Protein AF-A0A954G170-F1 (afdb_monomer)

Foldseek 3Di:
DDDDDDDDDDDDFDWDDDPDDDGDGDDDDPVPPDDDDDDDDPDDDDDD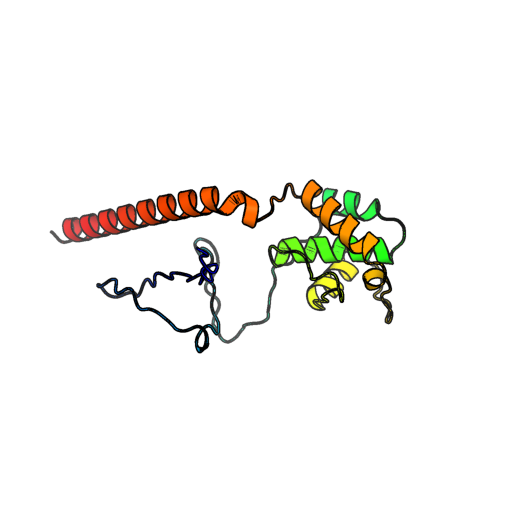PVPPPPCLVQDQQDPVNLVLLVVDPDLLLSLLLQLQLSCCVRPVDGADLVQGDDDPVSSVRSCVSVVNDDDPCSPNSVDSVSNVVSVVVSCVVVVHDDPVVCVVVVVVVVVVVVVVVVVVVVVVVVVVVVVVD

Solvent-accessible surface area (backbone atoms only — not comparable to full-atom values): 11869 Å² total; per-residue (Å²): 140,82,86,78,85,80,81,83,79,87,80,84,88,73,88,76,88,64,100,58,101,69,90,73,90,66,91,77,66,82,92,68,80,71,88,86,88,88,74,93,71,91,88,63,84,90,73,66,87,89,67,78,67,88,75,70,81,77,72,79,80,48,74,66,51,50,57,55,31,65,71,42,76,58,66,61,45,22,48,48,43,38,25,48,52,51,38,28,75,66,67,77,43,75,63,53,64,86,72,49,57,81,56,66,70,49,45,53,49,34,24,65,77,67,74,46,84,87,56,98,73,66,66,49,56,76,38,56,67,61,53,51,52,43,53,53,52,48,32,60,74,69,70,60,74,67,66,86,82,40,50,69,62,49,51,54,48,52,51,53,53,53,53,52,52,52,51,53,53,50,50,54,52,51,50,55,56,59,74,72,110

Mean predicted aligned error: 14.98 Å

pLDDT: mean 72.89, std 25.96, range [25.64, 98.19]

Nearest PDB structures (foldseek):
  7qd6-assembly1_A  TM=7.333E-01  e=1.588E-02  Bacillus thuringiensis

Structure (mmCIF, N/CA/C/O backbone):
data_AF-A0A954G170-F1
#
_entry.id   AF-A0A954G170-F1
#
loop_
_atom_site.group_PDB
_atom_site.id
_atom_site.type_symbol
_atom_site.label_atom_id
_atom_site.label_alt_id
_atom_site.label_comp_id
_atom_site.label_asym_id
_atom_site.label_entity_id
_atom_site.label_seq_id
_atom_site.pdbx_PDB_ins_code
_atom_site.Cartn_x
_atom_site.Cartn_y
_atom_site.Cartn_z
_atom_site.occupancy
_atom_site.B_iso_or_equiv
_atom_site.auth_seq_id
_atom_site.auth_comp_id
_atom_site.auth_asym_id
_atom_site.auth_atom_id
_atom_site.pdbx_PDB_model_num
ATOM 1 N N . MET A 1 1 ? 17.921 -22.863 39.862 1.00 37.84 1 MET A N 1
ATOM 2 C CA . MET A 1 1 ? 18.556 -22.158 38.722 1.00 37.84 1 MET A CA 1
ATOM 3 C C . MET A 1 1 ? 18.588 -23.172 37.581 1.00 37.84 1 MET A C 1
ATOM 5 O O . MET A 1 1 ? 19.147 -24.227 37.803 1.00 37.84 1 MET A O 1
ATOM 9 N N . ALA A 1 2 ? 17.900 -23.051 36.447 1.00 30.92 2 ALA A N 1
ATOM 10 C CA . ALA A 1 2 ? 17.479 -21.884 35.680 1.00 30.92 2 ALA A CA 1
ATOM 11 C C . ALA A 1 2 ? 16.030 -22.019 35.153 1.00 30.92 2 ALA A C 1
ATOM 13 O O . ALA A 1 2 ? 15.526 -23.119 34.942 1.00 30.92 2 ALA A O 1
ATOM 14 N N . LEU A 1 3 ? 15.373 -20.871 34.975 1.00 28.16 3 LEU A N 1
ATOM 15 C CA . LEU A 1 3 ? 14.021 -20.713 34.436 1.00 28.16 3 LEU A CA 1
ATOM 16 C C . LEU A 1 3 ? 14.037 -20.879 32.908 1.00 28.16 3 LEU A C 1
ATOM 18 O O . LEU A 1 3 ? 14.814 -20.219 32.223 1.00 28.16 3 LEU A O 1
ATOM 22 N N . SER A 1 4 ? 13.158 -21.734 32.385 1.00 28.03 4 SER A N 1
ATOM 23 C CA . SER A 1 4 ? 12.875 -21.862 30.950 1.00 28.03 4 SER A CA 1
ATOM 24 C C . SER A 1 4 ? 11.879 -20.767 30.514 1.00 28.03 4 SER A C 1
ATOM 26 O O . SER A 1 4 ? 10.966 -20.452 31.288 1.00 28.03 4 SER A O 1
ATOM 28 N N . PRO A 1 5 ? 12.022 -20.145 29.328 1.00 30.16 5 PRO A N 1
ATOM 29 C CA . PRO A 1 5 ? 11.220 -18.987 28.950 1.00 30.16 5 PRO A CA 1
ATOM 30 C C . PRO A 1 5 ? 9.781 -19.390 28.597 1.00 30.16 5 PRO A C 1
ATOM 32 O O . PRO A 1 5 ? 9.529 -20.264 27.766 1.00 30.16 5 PRO A O 1
ATOM 35 N N . LYS A 1 6 ? 8.823 -18.724 29.250 1.00 31.02 6 LYS A N 1
ATOM 36 C CA . LYS A 1 6 ? 7.380 -18.855 29.018 1.00 31.02 6 LYS A CA 1
ATOM 37 C C . LYS A 1 6 ? 7.042 -18.506 27.562 1.00 31.02 6 LYS A C 1
ATOM 39 O O . LYS A 1 6 ? 7.316 -17.399 27.107 1.00 31.02 6 LYS A O 1
ATOM 44 N N . ARG A 1 7 ? 6.394 -19.436 26.852 1.00 29.67 7 ARG A N 1
ATOM 45 C CA . ARG A 1 7 ? 5.733 -19.179 25.564 1.00 29.67 7 ARG A CA 1
ATOM 46 C C . ARG A 1 7 ? 4.623 -18.142 25.775 1.00 29.67 7 ARG A C 1
ATOM 48 O O . ARG A 1 7 ? 3.664 -18.413 26.492 1.00 29.67 7 ARG A O 1
ATOM 55 N N . SER A 1 8 ? 4.765 -16.968 25.165 1.00 26.98 8 SER A N 1
ATOM 56 C CA . SER A 1 8 ? 3.709 -15.954 25.099 1.00 26.98 8 SER A CA 1
ATOM 57 C C . SER A 1 8 ? 2.609 -16.439 24.152 1.00 26.98 8 SER A C 1
ATOM 59 O O . SER A 1 8 ? 2.830 -16.587 22.950 1.00 26.98 8 SER A O 1
ATOM 61 N N . VAL A 1 9 ? 1.438 -16.749 24.707 1.00 31.16 9 VAL A N 1
ATOM 62 C CA . VAL A 1 9 ? 0.226 -17.089 23.957 1.00 31.16 9 VAL A CA 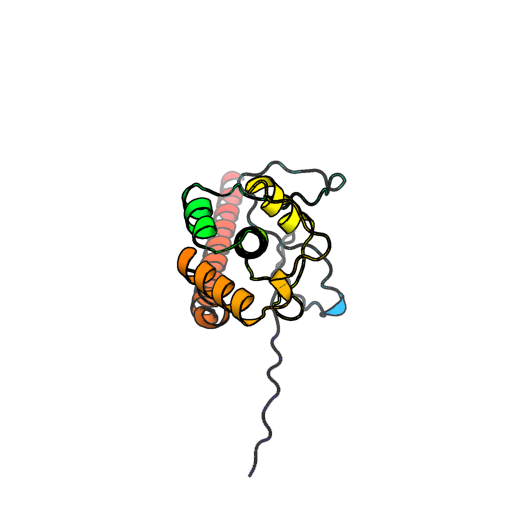1
ATOM 63 C C . VAL A 1 9 ? -0.555 -15.790 23.771 1.00 31.16 9 VAL A C 1
ATOM 65 O O . VAL A 1 9 ? -1.234 -15.336 24.686 1.00 31.16 9 VAL A O 1
ATOM 68 N N . TYR A 1 10 ? -0.431 -15.161 22.603 1.00 27.95 10 TYR A N 1
ATOM 69 C CA . TYR A 1 10 ? -1.217 -13.977 22.253 1.00 27.95 10 TYR A CA 1
ATOM 70 C C . TYR A 1 10 ? -2.675 -14.386 21.983 1.00 27.95 10 TYR A C 1
ATOM 72 O O . TYR A 1 10 ? -2.982 -14.970 20.943 1.00 27.95 10 TYR A O 1
ATOM 80 N N . GLY A 1 11 ? -3.569 -14.113 22.936 1.00 25.64 11 GLY A N 1
ATOM 81 C CA . GLY A 1 11 ? -5.020 -14.243 22.781 1.00 25.64 11 GLY A CA 1
ATOM 82 C C . GLY A 1 11 ? -5.637 -12.937 22.276 1.00 25.64 11 GLY A C 1
ATOM 83 O O . GLY A 1 11 ? -5.325 -11.867 22.790 1.00 25.64 11 GLY A O 1
ATOM 84 N N . ARG A 1 12 ? -6.507 -13.019 21.265 1.00 34.66 12 ARG A N 1
ATOM 85 C CA . ARG A 1 12 ? -7.290 -11.896 20.727 1.00 34.66 12 ARG A CA 1
ATOM 86 C C . ARG A 1 12 ? -8.687 -11.941 21.358 1.00 34.66 12 ARG A C 1
ATOM 88 O O . ARG A 1 12 ? -9.348 -12.973 21.273 1.00 34.66 12 ARG A O 1
ATOM 95 N N . VAL A 1 13 ? -9.122 -10.861 22.006 1.00 29.42 13 VAL A N 1
ATOM 96 C CA . VAL A 1 13 ? -10.461 -10.742 22.613 1.00 29.42 13 VAL A CA 1
ATOM 97 C C . VAL A 1 13 ? -11.394 -10.064 21.608 1.00 29.42 13 VAL A C 1
ATOM 99 O O . VAL A 1 13 ? -11.075 -8.988 21.112 1.00 29.42 13 VAL A O 1
ATOM 102 N N . HIS A 1 14 ? -12.535 -10.687 21.302 1.00 33.00 14 HIS A N 1
ATOM 103 C CA . HIS A 1 14 ? -13.593 -10.104 20.471 1.00 33.00 14 HIS A CA 1
ATOM 104 C C . HIS A 1 14 ? -14.858 -9.890 21.311 1.00 33.00 14 HIS A C 1
ATOM 106 O O . HIS A 1 14 ? -15.295 -10.796 22.021 1.00 33.00 14 HIS A O 1
ATOM 112 N N . VAL A 1 15 ? -15.449 -8.696 21.218 1.00 33.44 15 VAL A N 1
ATOM 113 C CA . VAL A 1 15 ? -16.731 -8.336 21.841 1.00 33.44 15 VAL A CA 1
ATOM 114 C C . VAL A 1 15 ? -17.801 -8.357 20.749 1.00 33.44 15 VAL A C 1
ATOM 116 O O . VAL A 1 15 ? -17.698 -7.616 19.774 1.00 33.44 15 VAL A O 1
ATOM 119 N N . PHE A 1 16 ? -18.815 -9.212 20.890 1.00 29.86 16 PHE A N 1
ATOM 120 C CA . PHE A 1 16 ? -19.942 -9.281 19.956 1.00 29.86 16 PHE A CA 1
ATOM 121 C C . PHE A 1 16 ? -21.124 -8.462 20.485 1.00 29.86 16 PHE A C 1
ATOM 123 O O . PHE A 1 16 ? -21.601 -8.693 21.596 1.00 29.86 16 PHE A O 1
ATOM 130 N N . LEU A 1 17 ? -21.639 -7.539 19.669 1.00 28.17 17 LEU A N 1
ATOM 131 C CA . LEU A 1 17 ? -22.919 -6.868 19.900 1.00 28.17 17 LEU A CA 1
ATOM 132 C C . LEU A 1 17 ? -24.022 -7.650 19.185 1.00 28.17 17 LEU A C 1
ATOM 134 O O . LEU A 1 17 ? -24.296 -7.425 18.007 1.00 28.17 17 LEU A O 1
ATOM 138 N N . GLN A 1 18 ? -24.669 -8.576 19.893 1.00 30.03 18 GLN A N 1
ATOM 139 C CA . GLN A 1 18 ? -25.912 -9.168 19.407 1.00 30.03 18 GLN A CA 1
ATOM 140 C C . GLN A 1 18 ? -27.081 -8.265 19.815 1.00 30.03 18 GLN A C 1
ATOM 142 O O . GLN A 1 18 ? -27.145 -7.764 20.937 1.00 30.03 18 GLN A O 1
ATOM 147 N N . ARG A 1 19 ? -28.008 -8.032 18.882 1.00 34.97 19 ARG A N 1
ATOM 148 C CA . ARG A 1 19 ? -29.211 -7.197 19.034 1.00 34.97 19 ARG A CA 1
ATOM 149 C C . ARG A 1 19 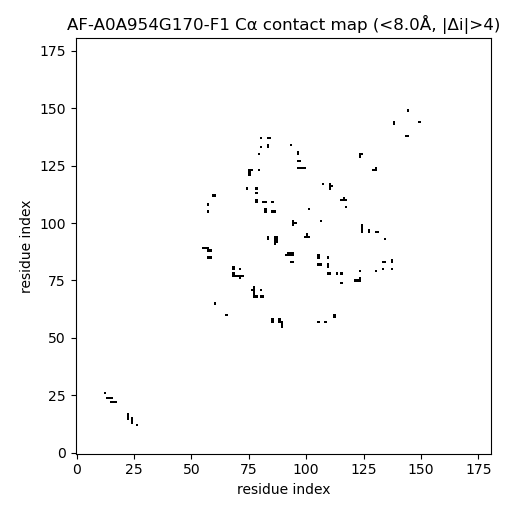? -30.250 -7.884 19.943 1.00 34.97 19 ARG A C 1
ATOM 151 O O . ARG A 1 19 ? -31.375 -8.131 19.541 1.00 34.97 19 ARG A O 1
ATOM 158 N N . SER A 1 20 ? -29.861 -8.259 21.154 1.00 33.94 20 SER A N 1
ATOM 159 C CA . SER A 1 20 ? -30.734 -8.713 22.233 1.00 33.94 20 SER A CA 1
ATOM 160 C C . SER A 1 20 ? -29.951 -8.609 23.538 1.00 33.94 20 SER A C 1
ATOM 162 O O . SER A 1 20 ? -28.762 -8.909 23.589 1.00 33.94 20 SER A O 1
ATOM 164 N N . GLN A 1 21 ? -30.611 -8.099 24.567 1.00 43.00 21 GLN A N 1
ATOM 165 C CA . GLN A 1 21 ? -30.048 -7.714 25.853 1.00 43.00 21 GLN A CA 1
ATOM 166 C C . GLN A 1 21 ? -29.376 -8.908 26.546 1.00 43.00 21 GLN A C 1
ATOM 168 O O . GLN A 1 21 ? -30.072 -9.738 27.115 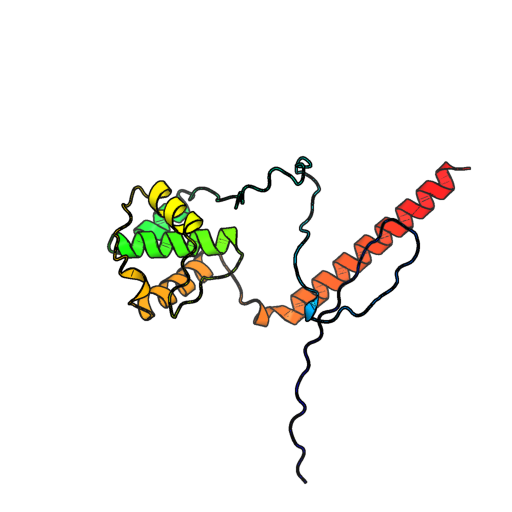1.00 43.00 21 GLN A O 1
ATOM 173 N N . ASN A 1 22 ? -28.048 -9.021 26.444 1.00 33.53 22 ASN A N 1
ATOM 174 C CA . ASN A 1 22 ? -27.115 -9.569 27.441 1.00 33.53 22 ASN A CA 1
ATOM 175 C C . ASN A 1 22 ? -25.732 -9.734 26.793 1.00 33.53 22 ASN A C 1
ATOM 177 O O . ASN A 1 22 ? -25.542 -10.551 25.891 1.00 33.53 22 ASN A O 1
ATOM 181 N N . LEU A 1 23 ? -24.755 -8.957 27.265 1.00 32.62 23 LEU A N 1
ATOM 182 C CA . LEU A 1 23 ? -23.357 -9.103 26.873 1.00 32.62 23 LEU A CA 1
ATOM 183 C C . LEU A 1 23 ? -22.840 -10.425 27.467 1.00 32.62 23 LEU A C 1
ATOM 185 O O . LEU A 1 23 ? -22.755 -10.562 28.685 1.00 32.62 23 LEU A O 1
ATOM 189 N N . SER A 1 24 ? -22.513 -11.412 26.632 1.00 30.62 24 SER A N 1
ATOM 190 C CA . SER A 1 24 ? -21.808 -12.619 27.080 1.00 30.62 24 SER A CA 1
ATOM 191 C C . SER A 1 24 ? -20.505 -12.755 26.303 1.00 30.62 24 SER A C 1
ATOM 193 O O . SER A 1 24 ? -20.496 -12.895 25.082 1.00 30.62 24 SER A O 1
ATOM 195 N N . ILE A 1 25 ? -19.386 -12.662 27.022 1.00 36.94 25 ILE A N 1
ATOM 196 C CA . ILE A 1 25 ? -18.051 -12.875 26.464 1.00 36.94 25 ILE A CA 1
ATOM 197 C C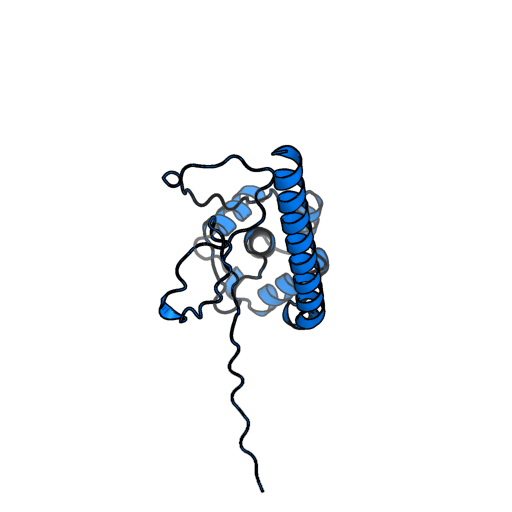 . ILE A 1 25 ? -17.890 -14.385 26.286 1.00 36.94 25 ILE A C 1
ATOM 199 O O . ILE A 1 25 ? -17.812 -15.119 27.271 1.00 36.94 25 ILE A O 1
ATOM 203 N N . LYS A 1 26 ? -17.861 -14.863 25.040 1.00 39.69 26 LYS A N 1
ATOM 204 C CA . LYS A 1 26 ? -17.534 -16.259 24.726 1.00 39.69 26 LYS A CA 1
ATOM 205 C C . LYS A 1 26 ? -16.195 -16.329 24.003 1.00 39.69 26 LYS A C 1
ATOM 207 O O . LYS A 1 26 ? -15.939 -15.575 23.070 1.00 39.69 26 LYS A O 1
ATOM 212 N N . TYR A 1 27 ? -15.351 -17.249 24.452 1.00 37.34 27 TYR A N 1
ATOM 213 C CA . TYR A 1 27 ? -14.107 -17.613 23.784 1.00 37.34 27 TYR A CA 1
ATOM 214 C C . TYR A 1 27 ? -14.427 -18.399 22.505 1.00 37.34 27 TYR A C 1
ATOM 216 O O . TYR A 1 27 ? -15.140 -19.398 22.578 1.00 37.34 27 TYR A O 1
ATOM 224 N N . VAL A 1 28 ? -13.904 -17.962 21.354 1.00 42.66 28 VAL A N 1
ATOM 225 C CA . VAL A 1 28 ? -14.068 -18.654 20.063 1.00 42.66 28 VAL A CA 1
ATOM 226 C C . VAL A 1 28 ? -12.708 -19.211 19.619 1.00 42.66 28 VAL A C 1
ATOM 228 O O . VAL A 1 28 ? -11.750 -18.440 19.497 1.00 42.66 28 VAL A O 1
ATOM 231 N N . PRO A 1 29 ? -12.572 -20.533 19.408 1.00 37.06 29 PRO A N 1
ATOM 232 C CA . PRO A 1 29 ? -11.318 -21.146 18.984 1.00 37.06 29 PRO A CA 1
ATOM 233 C C . PRO A 1 29 ? -10.948 -20.786 17.534 1.00 37.06 29 PRO A C 1
ATOM 235 O O . PRO A 1 29 ? -11.793 -20.563 16.672 1.00 37.06 29 PRO A O 1
ATOM 238 N N . LYS A 1 30 ? -9.637 -20.761 17.252 1.00 39.38 30 LYS A N 1
ATOM 239 C CA . LYS A 1 30 ? -9.026 -20.259 16.002 1.00 39.38 30 LYS A CA 1
ATOM 240 C C . LYS A 1 30 ? -9.494 -20.973 14.718 1.00 39.38 30 LYS A C 1
ATOM 242 O O . LYS A 1 30 ? -9.308 -20.430 13.636 1.00 39.38 30 LYS A O 1
ATOM 247 N N . SER A 1 31 ? -10.083 -22.164 14.832 1.00 38.56 31 SER A N 1
ATOM 248 C CA . SER A 1 31 ? -10.604 -22.963 13.714 1.00 38.56 31 SER A CA 1
ATOM 249 C C . SER A 1 31 ? -11.907 -22.429 13.111 1.00 38.56 31 SER A C 1
ATOM 251 O O . SER A 1 31 ? -12.274 -22.862 12.027 1.00 38.56 31 SER A O 1
ATOM 253 N N . GLU A 1 32 ? -12.590 -21.496 13.782 1.00 36.03 32 GLU A N 1
ATOM 254 C CA . GLU A 1 32 ? -13.868 -20.918 13.330 1.00 36.03 32 GLU A CA 1
ATOM 255 C C . GLU A 1 32 ? -13.739 -19.469 12.827 1.00 36.03 32 GLU A C 1
ATOM 257 O O . GLU A 1 32 ? -14.733 -18.827 12.498 1.00 36.03 32 GLU A O 1
ATOM 262 N N . LEU A 1 33 ? -12.515 -18.934 12.721 1.00 36.75 33 LEU A N 1
ATOM 263 C CA . LEU A 1 33 ? -12.258 -17.587 12.196 1.00 36.75 33 LEU A CA 1
ATOM 264 C C . LEU A 1 33 ? -12.283 -17.583 10.663 1.00 36.75 33 LEU A C 1
ATOM 266 O O . LEU A 1 33 ? -11.265 -17.390 10.002 1.00 36.75 33 LEU A O 1
ATOM 270 N N . SER A 1 34 ? -13.471 -17.802 10.112 1.00 38.50 34 SER A N 1
ATOM 271 C CA . SER A 1 34 ? -13.780 -17.628 8.702 1.00 38.50 34 SER A CA 1
ATOM 272 C C . SER A 1 34 ? -14.857 -16.550 8.572 1.00 38.50 34 SER A C 1
ATOM 274 O O . SER A 1 34 ? -16.024 -16.783 8.870 1.00 38.50 34 SER A O 1
ATOM 276 N N . ILE A 1 35 ? -14.414 -15.389 8.079 1.00 40.72 35 ILE A N 1
ATOM 277 C CA . ILE A 1 35 ? -15.205 -14.335 7.426 1.00 40.72 35 ILE A CA 1
ATOM 278 C C . ILE A 1 35 ? -15.890 -13.304 8.367 1.00 40.72 35 ILE A C 1
ATOM 280 O O . ILE A 1 35 ? -16.456 -13.624 9.406 1.00 40.72 35 ILE A O 1
ATOM 284 N N . TYR A 1 36 ? -15.823 -12.040 7.913 1.00 28.38 36 TYR A N 1
ATOM 285 C CA . TYR A 1 36 ? -16.496 -10.797 8.348 1.00 28.38 36 TYR A CA 1
ATOM 286 C C . TYR A 1 36 ? -15.776 -9.897 9.378 1.00 28.38 36 TYR A C 1
ATOM 288 O O . TYR A 1 36 ? -16.011 -9.940 10.584 1.00 28.38 36 TYR A O 1
ATOM 296 N N . PHE A 1 37 ? -14.950 -8.984 8.851 1.00 30.77 37 PHE A N 1
ATOM 297 C CA . PHE A 1 37 ? -14.532 -7.740 9.511 1.00 30.77 37 PHE A CA 1
ATOM 298 C C . PHE A 1 37 ? -15.592 -6.646 9.279 1.00 30.77 37 PHE A C 1
ATOM 300 O O . PHE A 1 37 ? -16.004 -6.432 8.142 1.00 30.77 37 PHE A O 1
ATOM 307 N N . TRP A 1 38 ? -15.995 -5.927 10.331 1.00 28.22 38 TRP A N 1
ATOM 308 C CA . TRP A 1 38 ? -16.853 -4.737 10.239 1.00 28.22 38 TRP A CA 1
ATOM 309 C C . TRP A 1 38 ? -16.018 -3.465 10.447 1.00 28.22 38 TRP A C 1
ATOM 311 O O . TRP A 1 38 ? -15.361 -3.318 11.476 1.00 28.22 38 TRP A O 1
ATOM 321 N N . ILE A 1 39 ? -16.069 -2.549 9.477 1.00 30.17 39 ILE A N 1
ATOM 322 C CA . ILE A 1 39 ? -15.630 -1.148 9.585 1.00 30.17 39 ILE A CA 1
ATOM 323 C C . ILE A 1 39 ? -16.899 -0.278 9.532 1.00 30.17 39 ILE A C 1
ATOM 325 O O . ILE A 1 39 ? -17.864 -0.642 8.864 1.00 30.17 39 ILE A O 1
ATOM 329 N N . ASP A 1 40 ? -16.897 0.822 10.287 1.00 29.58 40 ASP A N 1
ATOM 330 C CA . ASP A 1 40 ? -17.972 1.805 10.495 1.00 29.58 40 ASP A CA 1
ATOM 331 C C . ASP A 1 40 ? -18.826 2.121 9.240 1.00 29.58 40 ASP A C 1
ATOM 333 O O . ASP A 1 40 ? -18.307 2.401 8.159 1.00 29.58 40 ASP A O 1
ATOM 337 N N . PHE A 1 41 ? -20.153 2.076 9.402 1.00 35.12 41 PHE A N 1
ATOM 338 C CA . PHE A 1 41 ? -21.175 2.037 8.341 1.00 35.12 41 PHE A CA 1
ATOM 339 C C . PHE A 1 41 ? -22.122 3.251 8.379 1.00 35.12 41 PHE A C 1
ATOM 341 O O . PHE A 1 41 ? -23.313 3.119 8.103 1.00 35.12 41 PHE A O 1
ATOM 348 N N . ARG A 1 42 ? -21.650 4.445 8.757 1.00 34.19 42 ARG A N 1
ATOM 349 C CA . ARG A 1 42 ? -22.566 5.598 8.873 1.00 34.19 42 ARG A CA 1
ATOM 350 C C . ARG A 1 42 ? -22.984 6.256 7.558 1.00 34.19 42 ARG A C 1
ATOM 352 O O . ARG A 1 42 ? -24.036 6.875 7.569 1.00 34.19 42 ARG A O 1
ATOM 359 N N . ASP A 1 43 ? -22.288 6.035 6.440 1.00 36.72 43 ASP A N 1
ATOM 360 C CA . ASP A 1 43 ? -22.612 6.722 5.172 1.00 36.72 43 ASP A CA 1
ATOM 361 C C . ASP A 1 43 ? -22.521 5.847 3.902 1.00 36.72 43 ASP A C 1
ATOM 363 O O . ASP A 1 43 ? -22.263 6.356 2.812 1.00 36.72 43 ASP A O 1
ATOM 367 N N . LYS A 1 44 ? -22.736 4.523 3.983 1.00 36.09 44 LYS A N 1
ATOM 368 C CA . LYS A 1 44 ? -22.793 3.674 2.772 1.00 36.09 44 LYS A CA 1
ATOM 369 C C . LYS A 1 44 ? -24.132 2.950 2.610 1.00 36.09 44 LYS A C 1
ATOM 371 O O . LYS A 1 44 ? -24.635 2.399 3.589 1.00 36.09 44 LYS A O 1
ATOM 376 N N . PRO A 1 45 ? -24.705 2.919 1.388 1.00 33.94 45 PRO A N 1
ATOM 377 C CA . PRO A 1 45 ? -25.937 2.190 1.122 1.00 33.94 45 PRO A CA 1
ATOM 378 C C . PRO A 1 45 ? -25.743 0.696 1.409 1.00 33.94 45 PRO A C 1
ATOM 380 O O . PRO A 1 45 ? -24.742 0.096 1.017 1.00 33.94 45 PRO A O 1
ATOM 383 N N . PHE A 1 46 ? -26.713 0.111 2.110 1.00 41.56 46 PHE A N 1
ATOM 384 C CA . PHE A 1 46 ? -26.821 -1.324 2.354 1.00 41.56 46 PHE A CA 1
ATOM 385 C C . PHE A 1 46 ? -26.882 -2.065 1.009 1.00 41.56 46 PHE A C 1
ATOM 387 O O . PHE A 1 46 ? -27.829 -1.874 0.247 1.00 41.56 46 PHE A O 1
ATOM 394 N N . MET A 1 47 ? -25.865 -2.873 0.703 1.00 36.31 47 MET A N 1
ATOM 395 C CA . MET A 1 47 ? -25.800 -3.685 -0.517 1.00 36.31 47 MET A CA 1
ATOM 396 C C . MET A 1 47 ? -26.218 -5.135 -0.200 1.00 36.31 47 MET A C 1
ATOM 398 O O . MET A 1 47 ? -25.711 -5.694 0.777 1.00 36.31 47 MET A O 1
ATOM 402 N N . PRO A 1 48 ? -27.133 -5.747 -0.978 1.00 41.09 48 PRO A N 1
ATOM 403 C CA . PRO A 1 48 ? -27.561 -7.131 -0.779 1.00 41.09 48 PRO A CA 1
ATOM 404 C C . PRO A 1 48 ? -26.423 -8.137 -1.026 1.00 41.09 48 PRO A C 1
ATOM 406 O O . PRO A 1 48 ? -25.554 -7.944 -1.876 1.00 41.09 48 PRO A O 1
ATOM 409 N N . THR A 1 49 ? -26.419 -9.203 -0.223 1.00 50.47 49 THR A N 1
ATOM 410 C CA . THR A 1 49 ? -25.321 -10.172 -0.017 1.00 50.47 49 THR A CA 1
ATOM 411 C C . THR A 1 49 ? -24.974 -11.011 -1.257 1.00 50.47 49 THR A C 1
ATOM 413 O O . THR A 1 49 ? -23.920 -11.633 -1.328 1.00 50.47 49 THR A O 1
ATOM 416 N N . ASP A 1 50 ? -25.840 -10.983 -2.254 1.00 44.44 50 ASP A N 1
ATOM 417 C CA . ASP A 1 50 ? -25.823 -11.745 -3.495 1.00 44.44 50 ASP A CA 1
ATOM 418 C C . ASP A 1 50 ? -25.113 -11.010 -4.655 1.00 44.44 50 ASP A C 1
ATOM 420 O O . ASP A 1 50 ? -24.956 -11.566 -5.739 1.00 44.44 50 ASP A O 1
ATOM 424 N N . MET A 1 51 ? -24.582 -9.803 -4.406 1.00 35.59 51 MET A N 1
ATOM 425 C CA . MET A 1 51 ? -23.763 -9.026 -5.348 1.00 35.59 51 MET A CA 1
ATOM 426 C C . MET A 1 51 ? -22.384 -8.672 -4.758 1.00 35.59 51 MET A C 1
ATOM 428 O O . MET A 1 51 ? -21.954 -7.521 -4.765 1.00 35.59 51 MET A O 1
ATOM 432 N N . TYR A 1 52 ? -21.668 -9.661 -4.216 1.00 45.50 52 TYR A N 1
ATOM 433 C CA . TYR A 1 52 ? -20.299 -9.476 -3.715 1.00 45.50 52 TYR A CA 1
ATOM 434 C C . TYR A 1 52 ? -19.273 -9.593 -4.856 1.00 45.50 52 TYR A C 1
ATOM 436 O O . TYR A 1 52 ? -18.452 -10.504 -4.898 1.00 45.50 52 TYR A O 1
ATOM 444 N N . THR A 1 53 ? -19.307 -8.667 -5.816 1.00 41.97 53 THR A N 1
ATOM 445 C CA . THR A 1 53 ? -18.101 -8.383 -6.610 1.00 41.97 53 THR A CA 1
ATOM 446 C C . THR A 1 53 ? -17.093 -7.717 -5.671 1.00 41.97 53 THR A C 1
ATOM 448 O O . THR A 1 53 ? -17.492 -6.773 -4.980 1.00 41.97 53 THR A O 1
ATOM 451 N N . PRO A 1 54 ? -15.826 -8.159 -5.599 1.00 43.41 54 PRO A N 1
ATOM 452 C CA . PRO A 1 54 ? -14.820 -7.546 -4.742 1.00 43.41 54 PRO A CA 1
ATOM 453 C C . PRO A 1 54 ? -14.457 -6.160 -5.295 1.00 43.41 54 PRO A C 1
ATOM 455 O O . PRO A 1 54 ? -13.424 -5.961 -5.918 1.00 43.41 54 PRO A O 1
ATOM 458 N N . TYR A 1 55 ? -15.321 -5.168 -5.074 1.00 48.66 55 TYR A N 1
ATOM 459 C CA . TYR A 1 55 ? -14.969 -3.765 -5.225 1.00 48.66 55 TYR A CA 1
ATOM 460 C C . TYR A 1 55 ? -14.028 -3.421 -4.074 1.00 48.66 55 TYR A C 1
ATOM 462 O O . TYR A 1 55 ? -14.437 -2.861 -3.056 1.00 48.66 55 TYR A O 1
ATOM 470 N N . LEU A 1 56 ? -12.751 -3.763 -4.222 1.00 53.06 56 LEU A N 1
ATOM 471 C CA . LEU A 1 56 ? -11.717 -2.989 -3.560 1.00 53.06 56 LEU A CA 1
ATOM 472 C C . LEU A 1 56 ? -11.890 -1.552 -4.081 1.00 53.06 56 LEU A C 1
ATOM 474 O O . LEU A 1 56 ? -11.879 -1.344 -5.297 1.00 53.06 56 LEU A O 1
ATOM 478 N N . PRO A 1 57 ? -12.169 -0.557 -3.217 1.00 63.41 57 PRO A N 1
ATOM 479 C CA . PRO A 1 57 ? -12.354 0.814 -3.660 1.00 63.41 57 PRO A CA 1
ATOM 480 C C . PRO A 1 57 ? -10.979 1.380 -4.022 1.00 63.41 57 PRO A C 1
ATOM 482 O O . PRO A 1 57 ? -10.370 2.103 -3.236 1.00 63.41 57 PRO A O 1
ATOM 485 N N . TYR A 1 58 ? -10.465 1.008 -5.193 1.00 66.81 58 TYR A N 1
ATOM 486 C CA . TYR A 1 58 ? -9.214 1.538 -5.702 1.00 66.81 58 TYR A CA 1
ATOM 487 C C . TYR A 1 58 ? -9.392 3.030 -5.943 1.00 66.81 58 TYR A C 1
ATOM 489 O O . TYR A 1 58 ? -10.152 3.461 -6.812 1.00 66.81 58 TYR A O 1
ATOM 497 N N . THR A 1 59 ? -8.717 3.831 -5.130 1.00 75.12 59 THR A N 1
ATOM 498 C CA . THR A 1 59 ? -8.688 5.275 -5.309 1.00 75.12 59 THR A CA 1
ATOM 499 C C . THR A 1 59 ? -7.704 5.611 -6.432 1.00 75.12 59 THR A C 1
ATOM 501 O O . THR A 1 59 ? -6.558 5.157 -6.376 1.00 75.12 59 THR A O 1
ATOM 504 N N . PRO A 1 60 ? -8.116 6.380 -7.462 1.00 88.75 60 PRO A N 1
ATOM 505 C CA . PRO A 1 60 ? -7.207 6.853 -8.505 1.00 88.75 60 PRO A CA 1
ATOM 506 C C . PRO A 1 60 ? -5.972 7.543 -7.919 1.00 88.75 60 PRO A C 1
ATOM 508 O O . PRO A 1 60 ? -6.056 8.185 -6.868 1.00 88.75 60 PRO A O 1
ATOM 511 N N . PHE A 1 61 ? -4.834 7.443 -8.608 1.00 91.19 61 PHE A N 1
ATOM 512 C CA . PHE A 1 61 ? -3.628 8.149 -8.182 1.00 91.19 61 PHE A CA 1
ATOM 513 C C . PHE A 1 61 ? -3.836 9.662 -8.307 1.00 91.19 61 PHE A C 1
ATOM 515 O O . PHE A 1 61 ? -4.220 10.173 -9.358 1.00 91.19 61 PHE A O 1
ATOM 522 N N . SER A 1 62 ? -3.570 10.387 -7.224 1.00 92.12 62 SER A N 1
ATOM 523 C CA . SER A 1 62 ? -3.525 11.845 -7.234 1.00 92.12 62 SER A CA 1
ATOM 524 C C . SER A 1 62 ? -2.326 12.348 -8.040 1.00 92.12 62 SER A C 1
ATOM 526 O O . SER A 1 62 ? -1.371 11.616 -8.307 1.00 92.12 62 SER A O 1
ATOM 528 N N . THR A 1 63 ? -2.322 13.637 -8.376 1.00 94.62 63 THR A N 1
ATOM 529 C CA . THR A 1 63 ? -1.176 14.269 -9.044 1.00 94.62 63 THR A CA 1
ATOM 530 C C . THR A 1 63 ? 0.120 14.109 -8.246 1.00 94.62 63 THR A C 1
ATOM 532 O O . THR A 1 63 ? 1.184 13.931 -8.837 1.00 94.62 63 THR A O 1
ATOM 535 N N . GLU A 1 64 ? 0.050 14.132 -6.912 1.00 96.00 64 GLU A N 1
ATOM 536 C CA . GLU A 1 64 ? 1.229 13.938 -6.067 1.00 96.00 64 GLU A CA 1
ATOM 537 C C . GLU A 1 64 ? 1.729 12.490 -6.110 1.00 96.00 64 GLU A C 1
ATOM 539 O O . GLU A 1 64 ? 2.935 12.266 -6.223 1.00 96.00 64 GLU A O 1
ATOM 544 N N . ASP A 1 65 ? 0.820 11.513 -6.120 1.00 96.44 65 ASP A N 1
ATOM 545 C CA . ASP A 1 65 ? 1.180 10.103 -6.289 1.00 96.44 65 ASP A CA 1
ATOM 546 C C . ASP A 1 65 ? 1.908 9.884 -7.608 1.00 96.44 65 ASP A C 1
ATOM 548 O O . ASP A 1 65 ? 2.983 9.288 -7.639 1.00 96.44 65 ASP A O 1
ATOM 552 N N . VAL A 1 66 ? 1.344 10.411 -8.699 1.00 96.44 66 VAL A N 1
ATOM 553 C CA . VAL A 1 66 ? 1.941 10.309 -10.031 1.00 96.44 66 VAL A CA 1
ATOM 554 C C . VAL A 1 66 ? 3.313 10.979 -10.043 1.00 96.44 66 VAL A C 1
ATOM 556 O O . VAL A 1 66 ? 4.270 10.390 -10.542 1.00 96.44 66 VAL A O 1
ATOM 559 N N . ALA A 1 67 ? 3.456 12.163 -9.440 1.00 96.31 67 ALA A N 1
ATOM 560 C CA . ALA A 1 67 ? 4.748 12.835 -9.332 1.00 96.31 67 ALA A CA 1
ATOM 561 C C . ALA A 1 67 ? 5.786 11.976 -8.590 1.00 96.31 67 ALA A C 1
ATOM 563 O O . ALA A 1 67 ? 6.931 11.888 -9.034 1.00 96.31 67 ALA A O 1
ATOM 564 N N . ARG A 1 68 ? 5.392 11.295 -7.504 1.00 96.88 68 ARG A N 1
ATOM 565 C CA . ARG A 1 68 ? 6.263 10.363 -6.768 1.00 96.88 68 ARG A CA 1
ATOM 566 C C . ARG A 1 68 ? 6.612 9.130 -7.591 1.00 96.88 68 ARG A C 1
ATOM 568 O O . ARG A 1 68 ? 7.795 8.816 -7.711 1.00 96.88 68 ARG A O 1
ATOM 575 N N . ILE A 1 69 ? 5.627 8.480 -8.205 1.00 97.62 69 ILE A N 1
ATOM 576 C CA . ILE A 1 69 ? 5.817 7.307 -9.071 1.00 97.62 69 ILE A CA 1
ATOM 577 C C . ILE A 1 69 ? 6.811 7.627 -10.191 1.00 97.62 69 ILE A C 1
ATOM 579 O O . ILE A 1 69 ? 7.725 6.849 -10.461 1.00 97.62 69 ILE A O 1
ATOM 583 N N . MET A 1 70 ? 6.689 8.802 -10.810 1.00 96.31 70 MET A N 1
ATOM 584 C CA . MET A 1 70 ? 7.538 9.208 -11.931 1.00 96.31 70 MET A CA 1
ATOM 585 C C . MET A 1 70 ? 9.005 9.463 -11.550 1.00 96.31 70 MET A C 1
ATOM 587 O O . MET A 1 70 ? 9.854 9.514 -12.444 1.00 96.31 70 MET A O 1
ATOM 591 N N . THR A 1 71 ? 9.337 9.544 -10.254 1.00 96.50 71 THR A N 1
ATOM 592 C CA . THR A 1 71 ? 10.737 9.575 -9.789 1.00 96.50 71 THR A CA 1
ATOM 593 C C . THR A 1 71 ? 11.456 8.235 -9.978 1.00 96.50 71 THR A C 1
ATOM 595 O O . THR A 1 71 ? 12.684 8.204 -10.100 1.00 96.50 71 THR A O 1
ATOM 598 N N . CYS A 1 72 ? 10.715 7.124 -10.064 1.00 96.06 72 CYS A N 1
ATOM 599 C CA . CYS A 1 72 ? 11.275 5.806 -10.334 1.00 96.06 72 CYS A CA 1
ATOM 600 C C . CYS A 1 72 ? 11.790 5.713 -11.783 1.00 96.06 72 CYS A C 1
ATOM 602 O O . CYS A 1 72 ? 11.132 6.129 -12.745 1.00 96.06 72 CYS A O 1
ATOM 604 N N . ARG A 1 73 ? 12.982 5.125 -11.955 1.00 93.50 73 ARG A N 1
ATOM 605 C CA . ARG A 1 73 ? 13.599 4.906 -13.274 1.00 93.50 73 ARG A CA 1
ATOM 606 C C . ARG A 1 73 ? 13.083 3.618 -13.912 1.00 93.50 73 ARG A C 1
ATOM 608 O O . ARG A 1 73 ? 13.230 2.552 -13.322 1.00 93.50 73 ARG A O 1
ATOM 615 N N . GLY A 1 74 ? 12.589 3.712 -15.146 1.00 93.56 74 GLY A N 1
ATOM 616 C CA . GLY A 1 74 ? 12.092 2.574 -15.927 1.00 93.56 74 GLY A CA 1
ATOM 617 C C . GLY A 1 74 ? 10.649 2.189 -15.589 1.00 93.56 74 GLY A C 1
ATOM 618 O O . GLY A 1 74 ? 10.216 2.291 -14.442 1.00 93.56 74 GLY A O 1
ATOM 619 N N . GLU A 1 75 ? 9.905 1.742 -16.599 1.00 94.38 75 GLU A N 1
ATOM 620 C CA . GLU A 1 75 ? 8.466 1.461 -16.489 1.00 94.38 75 GLU A CA 1
ATOM 621 C C . GLU A 1 75 ? 8.149 0.353 -15.486 1.00 94.38 75 GLU A C 1
ATOM 623 O O . GLU A 1 75 ? 7.268 0.530 -14.651 1.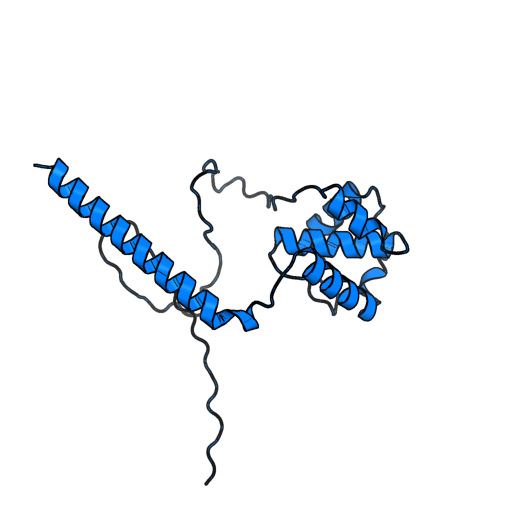00 94.38 75 GLU A O 1
ATOM 628 N N . HIS A 1 76 ? 8.935 -0.727 -15.462 1.00 93.19 76 HIS A N 1
ATOM 629 C CA . HIS A 1 76 ? 8.762 -1.817 -14.497 1.00 93.19 76 HIS A CA 1
ATOM 630 C C . HIS A 1 76 ? 8.869 -1.345 -13.037 1.00 93.19 76 HIS A C 1
ATOM 632 O O . HIS A 1 76 ? 8.100 -1.803 -12.194 1.00 93.19 76 HIS A O 1
ATOM 638 N N . ASN A 1 77 ? 9.774 -0.405 -12.728 1.00 95.69 77 ASN A N 1
ATOM 639 C CA . ASN A 1 77 ? 9.910 0.147 -11.376 1.00 95.69 77 ASN A CA 1
ATOM 640 C C . ASN A 1 77 ? 8.803 1.151 -11.057 1.00 95.69 77 ASN A C 1
ATOM 642 O O . ASN A 1 77 ? 8.332 1.174 -9.924 1.00 95.69 77 ASN A O 1
ATOM 646 N N . ARG A 1 78 ? 8.373 1.962 -12.032 1.00 97.12 78 ARG A N 1
ATOM 647 C CA . ARG A 1 78 ? 7.223 2.870 -11.867 1.00 97.12 78 ARG A CA 1
ATOM 648 C C . ARG A 1 78 ? 5.955 2.081 -11.564 1.00 97.12 78 ARG A C 1
ATOM 650 O O . ARG A 1 78 ? 5.286 2.368 -10.576 1.00 97.12 78 ARG A O 1
ATOM 657 N N . LEU A 1 79 ? 5.691 1.038 -12.350 1.00 96.62 79 LEU A N 1
ATOM 658 C CA . LEU A 1 79 ? 4.592 0.111 -12.114 1.00 96.62 79 LEU A CA 1
ATOM 659 C C . LEU A 1 79 ? 4.739 -0.592 -10.758 1.00 96.62 79 LEU A C 1
ATOM 661 O O . LEU A 1 79 ? 3.770 -0.682 -10.019 1.00 96.62 79 LEU A O 1
ATOM 665 N N . GLY A 1 80 ? 5.951 -1.012 -10.383 1.00 96.56 80 GLY A N 1
ATOM 666 C CA . GLY A 1 80 ? 6.231 -1.628 -9.080 1.00 96.56 80 GLY A CA 1
ATOM 667 C C . GLY A 1 80 ? 5.950 -0.719 -7.896 1.00 96.56 80 GLY A C 1
ATOM 668 O O . GLY A 1 80 ? 5.331 -1.137 -6.922 1.00 96.56 80 GLY A O 1
ATOM 669 N N . PHE A 1 81 ? 6.361 0.543 -7.981 1.00 98.19 81 PHE A N 1
ATOM 670 C CA . PHE A 1 81 ? 6.046 1.540 -6.965 1.00 98.19 81 PHE A CA 1
ATOM 671 C C . PHE A 1 81 ? 4.537 1.786 -6.874 1.00 98.19 81 PHE A C 1
ATOM 673 O O . PHE A 1 81 ? 3.973 1.762 -5.783 1.00 98.19 81 PHE A O 1
ATOM 680 N N . ALA A 1 82 ? 3.880 1.986 -8.017 1.00 97.56 82 ALA A N 1
ATOM 681 C CA . ALA A 1 82 ? 2.448 2.245 -8.086 1.00 97.56 82 ALA A CA 1
ATOM 682 C C . ALA A 1 82 ? 1.614 1.076 -7.555 1.00 97.56 82 ALA A C 1
ATOM 684 O O . ALA A 1 82 ? 0.714 1.295 -6.749 1.00 97.56 82 ALA A O 1
ATOM 685 N N . TYR A 1 83 ? 1.983 -0.154 -7.920 1.00 97.00 83 TYR A N 1
ATOM 686 C CA . TYR A 1 83 ? 1.397 -1.379 -7.391 1.00 97.00 83 TYR A CA 1
ATOM 687 C C . TYR A 1 83 ? 1.464 -1.409 -5.866 1.00 97.00 83 TYR A C 1
ATOM 689 O O . TYR A 1 83 ? 0.435 -1.519 -5.205 1.00 97.00 83 TYR A O 1
ATOM 697 N N . GLN A 1 84 ? 2.655 -1.233 -5.286 1.00 97.69 84 GLN A N 1
ATOM 698 C CA . GLN A 1 84 ? 2.811 -1.249 -3.831 1.00 97.69 84 GLN A CA 1
ATOM 699 C C . GLN A 1 84 ? 2.047 -0.107 -3.144 1.00 97.69 84 GLN A C 1
ATOM 701 O O . GLN A 1 84 ? 1.490 -0.303 -2.065 1.00 97.69 84 GLN A O 1
ATOM 706 N N . LEU A 1 85 ? 1.978 1.074 -3.764 1.00 97.56 85 LEU A N 1
ATOM 707 C CA . LEU A 1 85 ? 1.221 2.212 -3.243 1.00 97.56 85 LEU A CA 1
ATOM 708 C C . LEU A 1 85 ? -0.291 1.931 -3.229 1.00 97.56 85 LEU A C 1
ATOM 710 O O . LEU A 1 85 ? -0.951 2.143 -2.208 1.00 97.56 85 LEU A O 1
ATOM 714 N N . ALA A 1 86 ? -0.833 1.426 -4.338 1.00 95.69 86 ALA A N 1
ATOM 715 C CA . ALA A 1 86 ? -2.234 1.025 -4.446 1.00 95.69 86 ALA A CA 1
ATOM 716 C C . ALA A 1 86 ? -2.568 -0.125 -3.484 1.00 95.69 86 ALA A C 1
ATOM 718 O O . ALA A 1 86 ? -3.621 -0.109 -2.843 1.00 95.69 86 ALA A O 1
ATOM 719 N N . PHE A 1 87 ? -1.645 -1.072 -3.311 1.00 95.31 87 PHE A N 1
ATOM 720 C CA . PHE A 1 87 ? -1.767 -2.174 -2.362 1.00 95.31 87 PHE A CA 1
ATOM 721 C C . PHE A 1 87 ? -1.923 -1.666 -0.927 1.00 95.31 87 PHE A C 1
ATOM 723 O O . PHE A 1 87 ? -2.866 -2.040 -0.231 1.00 95.31 87 PHE A O 1
ATOM 730 N N . VAL A 1 88 ? -1.052 -0.748 -0.500 1.00 93.69 88 VAL A N 1
ATOM 731 C CA . VAL A 1 88 ? -1.109 -0.157 0.845 1.00 93.69 88 VAL A CA 1
ATOM 732 C C . VAL A 1 88 ? -2.409 0.603 1.070 1.00 93.69 88 VAL A C 1
ATOM 734 O O . VAL A 1 88 ? -3.005 0.471 2.134 1.00 93.69 88 VAL A O 1
ATOM 737 N N . ARG A 1 89 ? -2.889 1.358 0.078 1.00 89.19 89 ARG A N 1
ATOM 738 C CA . ARG A 1 89 ? -4.158 2.093 0.196 1.00 89.19 89 ARG A CA 1
ATOM 739 C C . ARG A 1 89 ? -5.380 1.189 0.262 1.00 89.19 89 ARG A C 1
ATOM 741 O O . ARG A 1 89 ? -6.345 1.529 0.939 1.00 89.19 89 ARG A O 1
ATOM 748 N N . SER A 1 90 ? -5.331 0.055 -0.426 1.00 86.06 90 SER A N 1
ATOM 749 C CA . SER A 1 90 ? -6.463 -0.869 -0.507 1.00 86.06 90 SER A CA 1
ATOM 750 C C . SER A 1 90 ? -6.512 -1.816 0.690 1.00 86.06 90 SER A C 1
ATOM 752 O O . SER A 1 90 ? -7.588 -2.112 1.203 1.00 86.06 90 SER A O 1
ATOM 754 N N . LEU A 1 91 ? -5.349 -2.277 1.160 1.00 87.62 91 LEU A N 1
ATOM 755 C CA . LEU A 1 91 ? -5.233 -3.367 2.133 1.00 87.62 91 LEU A CA 1
ATOM 756 C C . LEU A 1 91 ? -4.598 -2.947 3.468 1.00 87.62 91 LEU A C 1
ATOM 758 O O . LEU A 1 91 ? -4.509 -3.765 4.382 1.00 87.62 91 LEU A O 1
ATOM 762 N N . ASN A 1 92 ? -4.169 -1.687 3.610 1.00 88.00 92 ASN A N 1
ATOM 763 C CA . ASN A 1 92 ? -3.541 -1.128 4.818 1.00 88.00 92 ASN A CA 1
ATOM 764 C C . ASN A 1 92 ? -2.295 -1.899 5.300 1.00 88.00 92 ASN A C 1
ATOM 766 O O . ASN A 1 92 ? -1.954 -1.897 6.484 1.00 88.00 92 ASN A O 1
ATOM 770 N N . ARG A 1 93 ? -1.596 -2.562 4.375 1.00 91.56 93 ARG A N 1
ATOM 771 C CA . ARG A 1 93 ? -0.320 -3.253 4.597 1.00 91.56 93 ARG A CA 1
ATOM 772 C C . ARG A 1 93 ? 0.493 -3.260 3.308 1.00 91.56 93 ARG A C 1
ATOM 774 O O . ARG A 1 93 ? -0.051 -3.017 2.241 1.00 91.56 93 ARG A O 1
ATOM 781 N N . PHE A 1 94 ? 1.776 -3.582 3.398 1.00 93.88 94 PHE A N 1
ATOM 782 C CA . PHE A 1 94 ? 2.596 -3.831 2.214 1.00 93.88 94 PHE A CA 1
ATOM 783 C C . PHE A 1 94 ? 2.411 -5.270 1.693 1.00 93.88 94 PHE A C 1
ATOM 785 O O . PHE A 1 94 ? 2.078 -6.158 2.493 1.00 93.88 94 PHE A O 1
ATOM 792 N N . PRO A 1 95 ? 2.646 -5.517 0.390 1.00 95.25 95 PRO A N 1
ATOM 793 C CA . PRO A 1 95 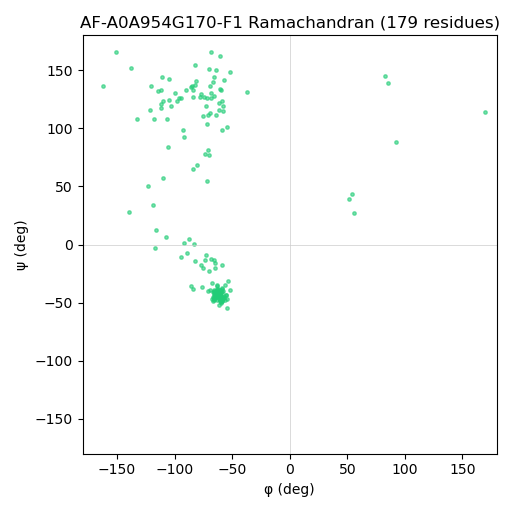? 2.763 -6.875 -0.129 1.00 95.25 95 PRO A CA 1
ATOM 794 C C . PRO A 1 95 ? 3.982 -7.580 0.480 1.00 95.25 95 PRO A C 1
ATOM 796 O O . PRO A 1 95 ? 4.992 -6.935 0.805 1.00 95.25 95 PRO A O 1
ATOM 799 N N . ALA A 1 96 ? 3.906 -8.905 0.625 1.00 94.31 96 ALA A N 1
ATOM 800 C CA . ALA A 1 96 ? 5.081 -9.705 0.966 1.00 94.31 96 ALA A CA 1
ATOM 801 C C . ALA A 1 96 ? 6.189 -9.490 -0.079 1.00 94.31 96 ALA A C 1
ATOM 803 O O . ALA A 1 96 ? 5.903 -9.345 -1.264 1.00 94.31 96 ALA A O 1
ATOM 804 N N . GLN A 1 97 ? 7.451 -9.430 0.357 1.00 92.69 97 GLN A N 1
ATOM 805 C CA . GLN A 1 97 ? 8.573 -9.136 -0.544 1.00 92.69 97 GLN A CA 1
ATOM 806 C C . GLN A 1 97 ? 9.124 -10.389 -1.240 1.00 92.69 97 GLN A C 1
ATOM 808 O O . GLN A 1 97 ? 9.537 -10.305 -2.396 1.00 92.69 97 GLN A O 1
ATOM 813 N N . THR A 1 98 ? 9.152 -11.544 -0.559 1.00 88.50 98 THR A N 1
ATOM 814 C CA . THR A 1 98 ? 9.817 -12.768 -1.044 1.00 88.50 98 THR A CA 1
ATOM 815 C C . THR A 1 98 ? 8.924 -14.018 -0.909 1.00 88.50 98 THR A C 1
ATOM 817 O O . THR A 1 98 ? 8.767 -14.520 0.207 1.00 88.50 98 THR A O 1
ATOM 820 N N . PRO A 1 99 ? 8.392 -14.567 -2.021 1.00 90.19 99 PRO A N 1
ATOM 821 C CA . PRO A 1 99 ? 8.272 -13.903 -3.324 1.00 90.19 99 PRO A CA 1
ATOM 822 C C . PRO A 1 99 ? 7.397 -12.647 -3.215 1.00 90.19 99 PRO A C 1
ATOM 824 O O . PRO A 1 99 ? 6.666 -12.484 -2.237 1.00 90.19 99 PRO A O 1
ATOM 827 N N . LEU A 1 100 ? 7.493 -11.753 -4.203 1.00 93.56 100 LEU A N 1
ATOM 828 C CA . LEU A 1 100 ? 6.627 -10.579 -4.237 1.00 93.56 100 LEU A CA 1
ATOM 829 C C . LEU A 1 100 ? 5.172 -11.053 -4.329 1.00 93.56 100 LEU A C 1
ATOM 831 O O . LEU A 1 100 ? 4.819 -11.780 -5.254 1.00 93.56 100 LEU A O 1
ATOM 835 N N . GLU A 1 101 ? 4.348 -10.656 -3.368 1.00 94.88 101 GLU A N 1
ATOM 836 C CA . GLU A 1 101 ? 2.918 -10.951 -3.380 1.00 94.88 101 GLU A CA 1
ATOM 837 C C . GLU A 1 101 ? 2.241 -10.173 -4.506 1.00 94.88 101 GLU A C 1
ATOM 839 O O . GLU A 1 101 ? 2.379 -8.947 -4.576 1.00 94.88 101 GLU A O 1
ATOM 844 N N . ILE A 1 102 ? 1.520 -10.892 -5.369 1.00 92.88 102 ILE A N 1
ATOM 845 C CA . ILE A 1 102 ? 0.802 -10.346 -6.520 1.00 92.88 102 ILE A CA 1
ATOM 846 C C . ILE A 1 102 ? -0.700 -10.464 -6.281 1.00 92.88 102 ILE A C 1
ATOM 848 O O . ILE A 1 102 ? -1.229 -11.567 -6.195 1.00 92.88 102 ILE A O 1
ATOM 852 N N . GLU A 1 103 ? -1.367 -9.318 -6.217 1.00 92.00 103 GLU A N 1
ATOM 853 C CA . GLU A 1 103 ? -2.820 -9.191 -6.281 1.00 92.00 103 GLU A CA 1
ATOM 854 C C . GLU A 1 103 ? -3.185 -8.624 -7.653 1.00 92.00 103 GLU A C 1
ATOM 856 O O . GLU A 1 103 ? -2.912 -7.453 -7.948 1.00 92.00 103 GLU A O 1
ATOM 861 N N . GLU A 1 104 ? -3.755 -9.474 -8.510 1.00 90.44 104 GLU A N 1
ATOM 862 C CA . GLU A 1 104 ? -3.959 -9.197 -9.938 1.00 90.44 104 GLU A CA 1
ATOM 863 C C . GLU A 1 104 ? -4.774 -7.923 -10.172 1.00 90.44 104 GLU A C 1
ATOM 865 O O . GLU A 1 104 ? -4.366 -7.069 -10.958 1.00 90.44 104 GLU A O 1
ATOM 870 N N . ASP A 1 105 ? -5.861 -7.733 -9.426 1.00 88.38 105 ASP A N 1
ATOM 871 C CA . ASP A 1 105 ? -6.725 -6.562 -9.573 1.00 88.38 105 ASP A CA 1
ATOM 872 C C . ASP A 1 105 ? -5.989 -5.246 -9.257 1.00 88.38 105 ASP A C 1
ATOM 874 O O . ASP A 1 105 ? -6.168 -4.247 -9.956 1.00 88.38 105 ASP A O 1
ATOM 878 N N . ILE A 1 106 ? -5.113 -5.238 -8.241 1.00 92.69 106 ILE A N 1
ATOM 879 C CA . ILE A 1 106 ? -4.296 -4.064 -7.885 1.00 92.69 106 ILE A CA 1
ATOM 880 C C . ILE A 1 106 ? -3.253 -3.798 -8.975 1.00 92.69 106 ILE A C 1
ATOM 882 O O . ILE A 1 106 ? -2.971 -2.640 -9.305 1.00 92.69 106 ILE A O 1
ATOM 886 N N . LEU A 1 107 ? -2.667 -4.856 -9.537 1.00 92.38 107 LEU A N 1
ATOM 887 C CA . LEU A 1 107 ? -1.672 -4.755 -10.600 1.00 92.38 107 LEU A CA 1
ATOM 888 C C . LEU A 1 107 ? -2.288 -4.227 -11.902 1.00 92.38 107 LEU A C 1
ATOM 890 O O . LEU A 1 107 ? -1.759 -3.273 -12.476 1.00 92.38 107 LEU A O 1
ATOM 894 N N . ILE A 1 108 ? -3.436 -4.773 -12.312 1.00 90.00 108 ILE A N 1
ATOM 895 C CA . ILE A 1 108 ? -4.218 -4.318 -13.471 1.00 90.00 108 ILE A CA 1
ATOM 896 C C . ILE A 1 108 ? -4.646 -2.864 -13.279 1.00 90.00 108 ILE A C 1
ATOM 898 O O . ILE A 1 108 ? -4.444 -2.036 -14.169 1.00 90.00 108 ILE A O 1
ATOM 902 N N . PHE A 1 109 ? -5.170 -2.519 -12.100 1.00 90.50 109 PHE A N 1
ATOM 903 C CA . PHE A 1 109 ? -5.522 -1.142 -11.766 1.00 90.50 109 PHE A CA 1
ATOM 904 C C . PHE A 1 109 ? -4.320 -0.199 -11.913 1.00 90.50 109 PHE A C 1
ATOM 906 O O . PHE A 1 109 ? -4.422 0.848 -12.554 1.00 90.50 109 PHE A O 1
ATOM 913 N N . SER A 1 110 ? -3.165 -0.578 -11.364 1.00 93.88 110 SER A N 1
ATOM 914 C CA . SER A 1 110 ? -1.954 0.249 -11.393 1.00 93.88 110 SER A CA 1
ATOM 915 C C . SER A 1 110 ? -1.418 0.437 -12.814 1.00 93.88 110 SER A C 1
ATOM 917 O O . SER A 1 110 ? -1.034 1.547 -13.184 1.00 93.88 110 SER A O 1
ATOM 919 N N . SER A 1 111 ? -1.440 -0.624 -13.625 1.00 92.50 111 SER A N 1
ATOM 920 C CA . SER A 1 111 ? -1.100 -0.584 -15.051 1.00 92.50 111 SER A CA 1
ATOM 921 C C . SER A 1 111 ? -2.023 0.367 -15.815 1.00 92.50 111 SER A C 1
ATOM 923 O O . SER A 1 111 ? -1.540 1.281 -16.488 1.00 92.50 111 SER A O 1
ATOM 925 N N . ALA A 1 112 ? -3.340 0.232 -15.634 1.00 91.31 112 ALA A N 1
ATOM 926 C CA . ALA A 1 112 ? -4.335 1.059 -16.309 1.00 91.31 112 ALA A CA 1
ATOM 927 C C . ALA A 1 112 ? -4.210 2.548 -15.945 1.00 91.31 112 ALA A C 1
ATOM 929 O O . ALA A 1 112 ? -4.273 3.409 -16.824 1.00 91.31 112 ALA A O 1
ATOM 930 N N . GLN A 1 113 ? -3.985 2.863 -14.664 1.00 91.00 113 GLN A N 1
ATOM 931 C CA . GLN A 1 113 ? -3.803 4.242 -14.195 1.00 91.00 113 GLN A CA 1
ATOM 932 C C . GLN A 1 113 ? -2.555 4.908 -14.793 1.00 91.00 113 GLN A C 1
ATOM 934 O O . GLN A 1 113 ? -2.568 6.110 -15.057 1.00 91.00 113 GLN A O 1
ATOM 939 N N . LEU A 1 114 ? -1.483 4.142 -15.019 1.00 91.81 114 LEU A N 1
ATOM 940 C CA . LEU A 1 114 ? -0.225 4.660 -15.563 1.00 91.81 114 LEU A CA 1
ATOM 941 C C . LEU A 1 114 ? -0.090 4.525 -17.080 1.00 91.81 114 LEU A C 1
ATOM 943 O O . LEU A 1 114 ? 0.830 5.116 -17.644 1.00 91.81 114 LEU A O 1
ATOM 947 N N . ARG A 1 115 ? -0.984 3.772 -17.733 1.00 92.38 115 ARG A N 1
ATOM 948 C CA . ARG A 1 115 ? -0.875 3.379 -19.148 1.00 92.38 115 ARG A CA 1
ATOM 949 C C . ARG A 1 115 ? 0.460 2.686 -19.449 1.00 92.38 115 ARG A C 1
ATOM 951 O O . ARG A 1 115 ? 1.117 3.002 -20.435 1.00 92.38 115 ARG A O 1
ATOM 958 N N . ILE A 1 116 ? 0.866 1.785 -18.555 1.00 90.69 116 ILE A N 1
ATOM 959 C CA . ILE A 1 116 ? 2.057 0.942 -18.709 1.00 90.69 116 ILE A CA 1
ATOM 960 C C . ILE A 1 116 ? 1.579 -0.485 -18.929 1.00 90.69 116 ILE A C 1
ATOM 962 O O . ILE A 1 116 ? 0.867 -1.015 -18.076 1.00 90.69 116 ILE A O 1
ATOM 966 N N . ASP A 1 117 ? 1.986 -1.104 -20.031 1.00 88.69 117 ASP A N 1
ATOM 967 C CA . ASP A 1 117 ? 1.582 -2.470 -20.359 1.00 88.69 117 ASP A CA 1
ATOM 968 C C . ASP A 1 117 ? 2.166 -3.485 -19.367 1.00 88.69 117 ASP A C 1
ATOM 970 O O . ASP A 1 117 ? 3.321 -3.388 -18.936 1.00 88.69 117 ASP A O 1
ATOM 974 N N . LEU A 1 118 ? 1.349 -4.475 -19.002 1.00 85.31 118 LEU A N 1
ATOM 975 C CA . LEU A 1 118 ? 1.804 -5.616 -18.218 1.00 85.31 118 LEU A CA 1
ATOM 976 C C . LEU A 1 118 ? 2.650 -6.516 -19.117 1.00 85.31 118 LEU A C 1
ATOM 978 O O . LEU A 1 118 ? 2.176 -7.016 -20.132 1.00 85.31 118 LEU A O 1
ATOM 982 N N . GLN A 1 119 ? 3.910 -6.703 -18.741 1.00 80.25 119 GLN A N 1
ATOM 983 C CA . GLN A 1 119 ? 4.786 -7.683 -19.376 1.00 80.25 119 GLN A CA 1
ATOM 984 C C . GLN A 1 119 ? 4.553 -9.043 -18.715 1.00 80.25 119 GLN A C 1
ATOM 986 O O . GLN A 1 119 ? 4.480 -9.110 -17.484 1.00 80.25 119 GLN A O 1
ATOM 991 N N . ASP A 1 120 ? 4.467 -10.106 -19.521 1.00 73.19 120 ASP A N 1
ATOM 992 C CA . ASP A 1 120 ? 4.272 -11.488 -19.050 1.00 73.19 120 ASP A CA 1
ATOM 993 C C . ASP A 1 120 ? 5.321 -11.890 -17.998 1.00 73.19 120 ASP A C 1
ATOM 995 O O . ASP A 1 120 ? 5.041 -12.644 -17.067 1.00 73.19 120 ASP A O 1
ATOM 999 N N . ASP A 1 121 ? 6.530 -11.337 -18.111 1.00 76.38 121 ASP A N 1
ATOM 1000 C CA . ASP A 1 121 ? 7.652 -11.533 -17.208 1.00 76.38 121 ASP A CA 1
ATOM 1001 C C . ASP A 1 121 ? 7.957 -10.274 -16.386 1.00 76.38 121 ASP A C 1
ATOM 1003 O O . ASP A 1 121 ? 9.078 -9.781 -16.407 1.00 76.38 121 ASP A O 1
ATOM 1007 N N . TRP A 1 122 ? 6.992 -9.740 -15.627 1.00 81.19 122 TRP A N 1
ATOM 1008 C CA . TRP A 1 122 ? 7.213 -8.529 -14.824 1.00 81.19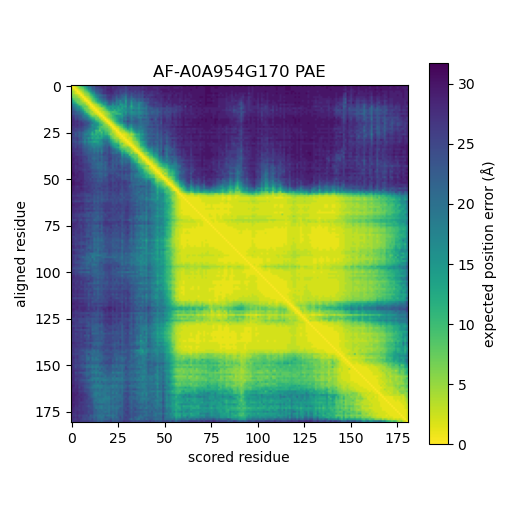 122 TRP A CA 1
ATOM 1009 C C . TRP A 1 122 ? 8.423 -8.668 -13.868 1.00 81.19 122 TRP A C 1
ATOM 1011 O O . TRP A 1 122 ? 8.314 -9.246 -12.780 1.00 81.19 122 TRP A O 1
ATOM 1021 N N . PRO A 1 123 ? 9.601 -8.094 -14.200 1.00 83.06 123 PRO A N 1
ATOM 1022 C CA . PRO A 1 123 ? 10.858 -8.491 -13.563 1.00 83.06 123 PRO A CA 1
ATOM 1023 C C . PRO A 1 123 ? 11.070 -7.787 -12.218 1.00 83.06 123 PRO A C 1
ATOM 1025 O O . PRO A 1 123 ? 12.092 -7.972 -11.555 1.00 83.06 123 PRO A O 1
ATOM 1028 N N . TYR A 1 124 ? 10.115 -6.945 -11.820 1.00 88.06 124 TYR A N 1
ATOM 1029 C CA . TYR A 1 124 ? 10.192 -6.083 -10.652 1.00 88.06 124 TYR A CA 1
ATOM 1030 C C . TYR A 1 124 ? 10.411 -6.877 -9.355 1.00 88.06 124 TYR A C 1
ATOM 1032 O O . TYR A 1 124 ? 11.305 -6.544 -8.572 1.00 88.06 124 TYR A O 1
ATOM 1040 N N . GLY A 1 125 ? 9.675 -7.978 -9.167 1.00 83.44 125 GLY A N 1
ATOM 1041 C CA . GLY A 1 125 ? 9.769 -8.829 -7.974 1.00 83.44 125 GLY A CA 1
ATOM 1042 C C . GLY A 1 125 ? 11.119 -9.537 -7.791 1.00 83.44 125 GLY A C 1
ATOM 1043 O O . GLY A 1 125 ? 11.446 -9.971 -6.684 1.00 83.44 125 GLY A O 1
ATOM 1044 N N . ASN A 1 126 ? 11.951 -9.600 -8.836 1.00 87.00 126 ASN A N 1
ATOM 1045 C CA . ASN A 1 126 ? 13.247 -10.283 -8.788 1.00 87.00 126 ASN A CA 1
ATOM 1046 C C . ASN A 1 126 ? 14.315 -9.479 -8.026 1.00 87.00 126 ASN A C 1
ATOM 1048 O O . ASN A 1 126 ? 15.312 -10.041 -7.570 1.00 87.00 126 ASN A O 1
ATOM 1052 N N . ARG A 1 127 ? 14.130 -8.161 -7.857 1.00 87.62 127 ARG A N 1
ATOM 1053 C CA . ARG A 1 127 ? 15.087 -7.279 -7.168 1.00 87.62 127 ARG A CA 1
ATOM 1054 C C . ARG A 1 127 ? 14.584 -6.889 -5.784 1.00 87.62 127 ARG A C 1
ATOM 1056 O O . ARG A 1 127 ? 14.075 -5.791 -5.578 1.00 87.62 127 ARG A O 1
ATOM 1063 N N . GLN A 1 128 ? 14.825 -7.762 -4.809 1.00 90.00 128 GLN A N 1
ATOM 1064 C CA . GLN A 1 128 ? 14.402 -7.573 -3.413 1.00 90.00 128 GLN A CA 1
ATOM 1065 C C . GLN A 1 128 ? 14.822 -6.221 -2.815 1.00 90.00 128 GLN A C 1
ATOM 1067 O O . GLN A 1 128 ? 14.035 -5.572 -2.130 1.00 90.00 128 GLN A O 1
ATOM 1072 N N . LYS A 1 129 ? 16.033 -5.743 -3.136 1.00 93.75 129 LYS A N 1
ATOM 1073 C CA . LYS A 1 129 ? 16.504 -4.424 -2.694 1.00 93.75 129 LYS A CA 1
ATOM 1074 C C . LYS A 1 129 ? 15.582 -3.295 -3.173 1.00 93.75 129 LYS A C 1
ATOM 1076 O O . LYS A 1 129 ? 15.173 -2.472 -2.366 1.00 93.75 129 LYS A O 1
ATOM 1081 N N . THR A 1 130 ? 15.203 -3.303 -4.451 1.00 94.81 130 THR A N 1
ATOM 1082 C CA . THR A 1 130 ? 14.313 -2.292 -5.042 1.00 94.81 130 THR A CA 1
ATOM 1083 C C . THR A 1 130 ? 12.905 -2.359 -4.451 1.00 94.81 130 THR A C 1
ATOM 1085 O O . THR A 1 130 ? 12.311 -1.322 -4.167 1.00 94.81 130 THR A O 1
ATOM 1088 N N . VAL A 1 131 ? 12.377 -3.565 -4.209 1.00 95.75 131 VAL A N 1
ATOM 1089 C CA . VAL A 1 131 ? 11.080 -3.743 -3.532 1.00 95.75 131 VAL A CA 1
ATOM 1090 C C . VAL A 1 131 ? 11.113 -3.108 -2.140 1.00 95.75 131 VAL A C 1
ATOM 1092 O O . VAL A 1 131 ? 10.222 -2.325 -1.812 1.00 95.75 131 VAL A O 1
ATOM 1095 N N . SER A 1 132 ? 12.155 -3.391 -1.355 1.00 96.19 132 SER A N 1
ATOM 1096 C CA . SER A 1 132 ? 12.320 -2.855 0.000 1.00 96.19 132 SER A CA 1
ATOM 1097 C C . SER A 1 132 ? 12.489 -1.330 0.022 1.00 96.19 132 SER A C 1
ATOM 1099 O O . SER A 1 132 ? 11.798 -0.647 0.779 1.00 96.19 132 SER A O 1
ATOM 1101 N N . GLU A 1 133 ? 13.327 -0.778 -0.863 1.00 97.25 133 GLU A N 1
ATOM 1102 C CA . GLU A 1 133 ? 13.514 0.673 -1.019 1.00 97.25 133 GLU A CA 1
ATOM 1103 C C . GLU A 1 133 ? 12.195 1.381 -1.363 1.00 97.25 133 GLU A C 1
ATOM 1105 O O . GLU A 1 133 ? 11.888 2.442 -0.817 1.00 97.25 133 GLU A O 1
ATOM 1110 N N . HIS A 1 134 ? 11.368 0.777 -2.223 1.00 97.50 134 HIS A N 1
ATOM 1111 C CA . HIS A 1 134 ? 10.048 1.318 -2.543 1.00 97.50 134 HIS A CA 1
ATOM 1112 C C . HIS A 1 134 ? 9.103 1.280 -1.333 1.00 97.50 134 HIS A C 1
ATOM 1114 O O . HIS A 1 134 ? 8.396 2.259 -1.100 1.00 97.50 134 HIS A O 1
ATOM 1120 N N . GLN A 1 135 ? 9.102 0.209 -0.528 1.00 96.81 135 GLN A N 1
ATOM 1121 C CA . GLN A 1 135 ? 8.285 0.156 0.695 1.00 96.81 135 GLN A CA 1
ATOM 1122 C C . GLN A 1 135 ? 8.670 1.245 1.692 1.00 96.81 135 GLN A C 1
ATOM 1124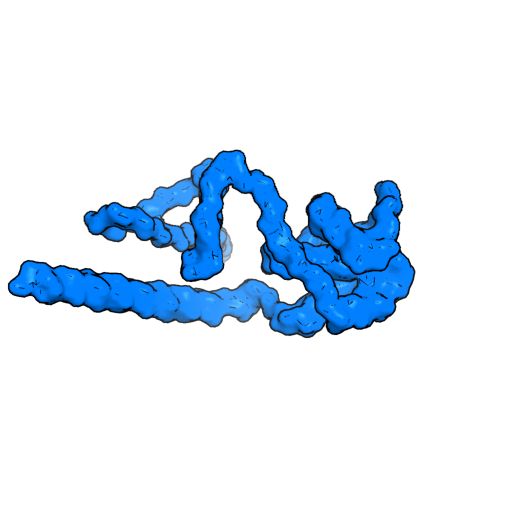 O O . GLN A 1 135 ? 7.799 1.865 2.302 1.00 96.81 135 GLN A O 1
ATOM 1129 N N . GLU A 1 136 ? 9.965 1.503 1.855 1.00 96.56 136 GLU A N 1
ATOM 1130 C CA . GLU A 1 136 ? 10.448 2.585 2.708 1.00 96.56 136 GLU A CA 1
ATOM 1131 C C . GLU A 1 136 ? 10.041 3.962 2.169 1.00 96.56 136 GLU A C 1
ATOM 1133 O O . GLU A 1 136 ? 9.501 4.782 2.913 1.00 96.56 136 GLU A O 1
ATOM 1138 N N . ALA A 1 137 ? 10.205 4.194 0.865 1.00 97.62 137 ALA A N 1
ATOM 1139 C CA . ALA A 1 137 ? 9.789 5.436 0.225 1.00 97.62 137 ALA A CA 1
ATOM 1140 C C . ALA A 1 137 ? 8.275 5.688 0.359 1.00 97.62 137 ALA A C 1
ATOM 1142 O O . ALA A 1 137 ? 7.869 6.799 0.698 1.00 97.62 137 ALA A O 1
ATOM 1143 N N . ILE A 1 138 ? 7.441 4.662 0.160 1.00 97.19 138 ILE A N 1
ATOM 1144 C CA . ILE A 1 138 ? 5.982 4.748 0.330 1.00 97.19 138 ILE A CA 1
ATOM 1145 C C . ILE A 1 138 ? 5.618 4.999 1.794 1.00 97.19 138 ILE A C 1
ATOM 1147 O O . ILE A 1 138 ? 4.759 5.832 2.074 1.00 97.19 138 ILE A O 1
ATOM 1151 N N . ARG A 1 139 ? 6.281 4.319 2.738 1.00 95.06 139 ARG A N 1
ATOM 1152 C CA . ARG A 1 139 ? 6.066 4.530 4.176 1.00 95.06 139 ARG A CA 1
ATOM 1153 C C . ARG A 1 139 ? 6.313 5.987 4.558 1.00 95.06 139 ARG A C 1
ATOM 1155 O O . ARG A 1 139 ? 5.483 6.571 5.247 1.00 95.06 139 ARG A O 1
ATOM 1162 N N . ASN A 1 140 ? 7.408 6.567 4.072 1.00 94.81 140 ASN A N 1
ATOM 1163 C CA . ASN A 1 140 ? 7.749 7.967 4.316 1.00 94.81 140 ASN A CA 1
ATOM 1164 C C . ASN A 1 140 ? 6.755 8.916 3.638 1.00 94.81 140 ASN A C 1
ATOM 1166 O O . ASN A 1 140 ? 6.269 9.847 4.272 1.00 94.81 140 ASN A O 1
ATOM 1170 N N . TYR A 1 141 ? 6.408 8.655 2.375 1.00 96.00 141 TYR A N 1
ATOM 1171 C CA . TYR A 1 141 ? 5.460 9.469 1.615 1.00 96.00 141 TYR A CA 1
ATOM 1172 C C . TYR A 1 141 ? 4.073 9.526 2.275 1.00 96.00 141 TYR A C 1
ATOM 1174 O O . TYR A 1 141 ? 3.500 10.601 2.423 1.00 96.00 141 TYR A O 1
ATOM 1182 N N . LEU A 1 142 ? 3.564 8.383 2.737 1.00 92.25 142 LEU A N 1
ATOM 1183 C CA . LEU A 1 142 ? 2.265 8.271 3.401 1.00 92.25 142 LEU A CA 1
ATOM 1184 C C . LEU A 1 142 ? 2.325 8.522 4.919 1.00 92.25 142 LEU A C 1
ATOM 1186 O O . LEU A 1 142 ? 1.316 8.357 5.601 1.00 92.25 142 LEU A O 1
ATOM 1190 N N . SER A 1 143 ? 3.489 8.901 5.465 1.00 93.12 143 SER A N 1
ATOM 1191 C CA . SER A 1 143 ? 3.706 9.112 6.908 1.00 93.12 143 SER A CA 1
ATOM 1192 C C . SER A 1 143 ? 3.251 7.932 7.785 1.00 93.12 143 SER A C 1
ATOM 1194 O O . SER A 1 143 ? 2.677 8.107 8.861 1.00 93.12 143 SER A O 1
ATOM 1196 N N . LEU A 1 144 ? 3.491 6.705 7.320 1.00 88.94 144 LEU A N 1
ATOM 1197 C CA . LEU A 1 144 ? 3.041 5.487 7.991 1.00 88.94 144 LEU A CA 1
ATOM 1198 C C . LEU A 1 144 ? 3.996 5.083 9.114 1.00 88.94 144 LEU A C 1
ATOM 1200 O O . LEU A 1 144 ? 5.215 5.049 8.943 1.00 88.94 144 LEU A O 1
ATOM 1204 N N . ARG A 1 145 ? 3.426 4.677 10.251 1.00 84.75 145 ARG A N 1
ATOM 1205 C CA . ARG A 1 145 ? 4.168 4.095 11.377 1.00 84.75 145 ARG A CA 1
ATOM 1206 C C . ARG A 1 145 ? 3.949 2.577 11.440 1.00 84.75 145 ARG A C 1
ATOM 1208 O O . ARG A 1 145 ? 2.833 2.122 11.185 1.00 84.75 145 ARG A O 1
ATOM 1215 N N . PRO A 1 146 ? 4.969 1.771 11.793 1.00 80.44 146 PRO A N 1
ATOM 1216 C CA . PRO A 1 146 ? 4.784 0.341 12.028 1.00 80.44 146 PRO A CA 1
ATOM 1217 C C . PRO A 1 146 ? 3.775 0.072 13.148 1.00 80.44 146 PRO A C 1
ATOM 1219 O O . PRO A 1 146 ? 3.891 0.628 14.240 1.00 80.44 146 PRO A O 1
ATOM 1222 N N . PHE A 1 147 ? 2.833 -0.843 12.916 1.00 76.12 147 PHE A N 1
ATOM 1223 C CA . PHE A 1 147 ? 1.787 -1.179 13.890 1.00 76.12 147 PHE A CA 1
ATOM 1224 C C . PHE A 1 147 ? 2.358 -1.591 15.258 1.00 76.12 147 PHE A C 1
ATOM 1226 O O . PHE A 1 147 ? 1.895 -1.142 16.303 1.00 76.12 147 PHE A O 1
ATOM 1233 N N . ASN A 1 148 ? 3.411 -2.411 15.252 1.00 77.00 148 ASN A N 1
ATOM 1234 C CA . ASN A 1 148 ? 4.042 -2.932 16.467 1.00 77.00 148 ASN A CA 1
ATOM 1235 C C . ASN A 1 148 ? 4.700 -1.851 17.343 1.00 77.00 148 ASN A C 1
ATOM 1237 O O . ASN A 1 148 ? 4.903 -2.086 18.529 1.00 77.00 148 ASN A O 1
ATOM 1241 N N . THR A 1 149 ? 5.005 -0.676 16.789 1.00 79.31 149 THR A N 1
ATOM 1242 C CA . THR A 1 149 ? 5.550 0.452 17.561 1.00 79.31 149 THR A CA 1
ATOM 1243 C C . THR A 1 149 ? 4.479 1.266 18.282 1.00 79.31 149 THR A C 1
ATOM 1245 O O . THR A 1 149 ? 4.813 2.025 19.183 1.00 79.31 149 THR A O 1
ATOM 1248 N N . ALA A 1 150 ? 3.201 1.084 17.933 1.00 80.75 150 ALA A N 1
ATOM 1249 C CA . ALA A 1 150 ? 2.087 1.884 18.440 1.00 80.75 150 ALA A CA 1
ATOM 1250 C C . ALA A 1 150 ? 1.075 1.068 19.264 1.00 80.75 150 ALA A C 1
ATOM 1252 O O . ALA A 1 150 ? -0.013 1.558 19.545 1.00 80.75 150 ALA A O 1
ATOM 1253 N N . VAL A 1 151 ? 1.403 -0.169 19.665 1.00 82.25 151 VAL A N 1
ATOM 1254 C CA . VAL A 1 151 ? 0.446 -1.083 20.326 1.00 82.25 151 VAL A CA 1
ATOM 1255 C C . VAL A 1 151 ? -0.195 -0.450 21.563 1.00 82.25 151 VAL A C 1
ATOM 1257 O O . VAL A 1 151 ? -1.415 -0.462 21.676 1.00 82.25 151 VAL A O 1
ATOM 1260 N N . ALA A 1 152 ? 0.596 0.175 22.439 1.00 82.75 152 ALA A N 1
ATOM 1261 C CA . ALA A 1 152 ? 0.073 0.821 23.644 1.00 82.75 152 ALA A CA 1
ATOM 1262 C C . ALA A 1 152 ? -0.834 2.031 23.332 1.00 82.75 152 ALA A C 1
ATOM 1264 O O . ALA A 1 152 ? -1.867 2.207 23.976 1.00 82.75 152 ALA A O 1
ATOM 1265 N N . GLU A 1 153 ? -0.481 2.848 22.329 1.00 84.88 153 GLU A N 1
ATOM 1266 C CA . GLU A 1 153 ? -1.323 3.964 21.862 1.00 84.88 153 GLU A CA 1
ATOM 1267 C C . GLU A 1 153 ? -2.661 3.441 21.313 1.00 84.88 153 GLU A C 1
ATOM 1269 O O . GLU A 1 153 ? -3.720 3.993 21.614 1.00 84.88 153 GLU A O 1
ATOM 1274 N N . ILE A 1 154 ? -2.615 2.350 20.541 1.00 82.88 154 ILE A N 1
ATOM 1275 C CA . ILE A 1 154 ? -3.789 1.705 19.946 1.00 82.88 154 ILE A CA 1
ATOM 1276 C C . ILE A 1 154 ? -4.690 1.118 21.033 1.00 82.88 154 ILE A C 1
ATOM 1278 O O . ILE A 1 154 ? -5.895 1.341 21.000 1.00 82.88 154 ILE A O 1
ATOM 1282 N N . GLU A 1 155 ? -4.135 0.399 22.009 1.00 85.69 155 GLU A N 1
ATOM 1283 C CA . GLU A 1 155 ? -4.904 -0.161 23.126 1.00 85.69 155 GLU A CA 1
ATOM 1284 C C . GLU A 1 155 ? -5.598 0.937 23.939 1.00 85.69 155 GLU A C 1
ATOM 1286 O O . GLU A 1 155 ? -6.792 0.832 24.225 1.00 85.69 155 GLU A O 1
ATOM 1291 N N . ALA A 1 156 ? -4.883 2.022 24.251 1.00 86.19 156 ALA A N 1
ATOM 1292 C CA . ALA A 1 156 ? -5.447 3.166 24.960 1.00 86.19 156 ALA A CA 1
ATOM 1293 C C . ALA A 1 156 ? -6.574 3.842 24.162 1.00 86.19 156 ALA A C 1
ATOM 1295 O O . ALA A 1 156 ? -7.623 4.175 24.722 1.00 86.19 156 ALA A O 1
ATOM 1296 N N . PHE A 1 157 ? -6.380 4.016 22.852 1.00 87.12 157 PHE A N 1
ATOM 1297 C CA . PHE A 1 157 ? -7.402 4.546 21.955 1.00 87.12 157 PHE A CA 1
ATOM 1298 C C . PHE A 1 157 ? -8.645 3.647 21.922 1.00 87.12 157 PHE A C 1
ATOM 1300 O O . PHE A 1 157 ? -9.749 4.123 22.178 1.00 87.12 157 PHE A O 1
ATOM 1307 N N . LEU A 1 158 ? -8.471 2.342 21.684 1.00 88.81 158 LEU A N 1
ATOM 1308 C CA . LEU A 1 158 ? -9.574 1.381 21.610 1.00 88.81 158 LEU A CA 1
ATOM 1309 C C . LEU A 1 158 ? -10.370 1.319 22.916 1.00 88.81 158 LEU A C 1
ATOM 1311 O O . LEU A 1 158 ? -11.598 1.279 22.880 1.00 88.81 158 LEU A O 1
ATOM 1315 N N . PHE A 1 159 ? -9.688 1.350 24.062 1.00 87.56 159 PHE A N 1
ATOM 1316 C CA . PHE A 1 159 ? -10.344 1.378 25.367 1.00 87.56 159 PHE A CA 1
ATOM 1317 C C . PHE A 1 159 ? -11.210 2.632 25.540 1.00 87.56 159 PHE A C 1
ATOM 1319 O O . PHE A 1 159 ? -12.371 2.541 25.941 1.00 87.56 159 PHE A O 1
ATOM 1326 N N . LYS A 1 160 ? -10.662 3.805 25.202 1.00 90.38 160 LYS A N 1
ATOM 1327 C CA . LYS A 1 160 ? -11.380 5.080 25.285 1.00 90.38 160 LYS A CA 1
ATOM 1328 C C . LYS A 1 160 ? -12.623 5.085 24.393 1.00 90.38 160 LYS A C 1
ATOM 1330 O O . LYS A 1 160 ? -13.694 5.464 24.863 1.00 90.38 160 LYS A O 1
ATOM 1335 N N . GLU A 1 161 ? -12.492 4.658 23.140 1.00 86.88 161 GLU A N 1
ATOM 1336 C CA . GLU A 1 161 ? -13.607 4.625 22.187 1.00 86.88 161 GLU A CA 1
ATOM 1337 C C . GLU A 1 161 ? -14.694 3.634 22.618 1.00 86.88 161 GLU A C 1
ATOM 1339 O O . GLU A 1 161 ? -15.878 3.978 22.630 1.00 86.88 161 GLU A O 1
ATOM 1344 N N . ALA A 1 162 ? -14.312 2.432 23.062 1.00 86.19 162 ALA A N 1
ATOM 1345 C CA . ALA A 1 162 ? -15.262 1.453 23.587 1.00 86.19 162 ALA A CA 1
ATOM 1346 C C . ALA A 1 162 ? -16.058 2.022 24.774 1.00 86.19 162 ALA A C 1
ATOM 1348 O O . ALA A 1 162 ? -17.289 1.958 24.787 1.00 86.19 162 ALA A O 1
ATOM 1349 N N . TYR A 1 163 ? -15.372 2.667 25.723 1.00 86.56 163 TYR A N 1
ATOM 1350 C CA . TYR A 1 163 ? -16.008 3.291 26.881 1.00 86.56 163 TYR A CA 1
ATOM 1351 C C . TYR A 1 163 ? -16.981 4.418 26.496 1.00 86.56 163 TYR A C 1
ATOM 1353 O O . TYR A 1 163 ? -18.064 4.548 27.072 1.00 86.56 163 TYR A O 1
ATOM 1361 N N . GLN A 1 164 ? -16.631 5.244 25.508 1.00 86.25 164 GLN A N 1
ATOM 1362 C CA . GLN A 1 164 ? -17.523 6.296 25.014 1.00 86.25 164 GLN A CA 1
ATOM 1363 C C . GLN A 1 164 ? -18.785 5.719 24.360 1.00 86.25 164 GLN A C 1
ATOM 1365 O O . GLN A 1 164 ? -19.891 6.201 24.622 1.00 86.25 164 GLN A O 1
ATOM 1370 N N . LEU A 1 165 ? -18.648 4.661 23.558 1.00 85.12 165 LEU A N 1
ATOM 1371 C CA . LEU A 1 165 ? -19.782 3.996 22.915 1.00 85.12 165 LEU A CA 1
ATOM 1372 C C . LEU A 1 165 ? -20.740 3.363 23.933 1.00 85.12 165 LEU A C 1
ATOM 1374 O O . LEU A 1 165 ? -21.959 3.489 23.784 1.00 85.12 165 LEU A O 1
ATOM 1378 N N . GLU A 1 166 ? -20.214 2.742 24.991 1.00 85.94 166 GLU A N 1
ATOM 1379 C CA . GLU A 1 166 ? -21.026 2.197 26.086 1.00 85.94 166 GLU A CA 1
ATOM 1380 C C . GLU A 1 166 ? -21.851 3.286 26.784 1.00 85.94 166 GLU A C 1
ATOM 1382 O O . GLU A 1 166 ? -23.053 3.111 27.013 1.00 85.94 166 GLU A O 1
ATOM 1387 N N . GLN A 1 167 ? -21.246 4.446 27.060 1.00 84.00 167 GLN A N 1
ATOM 1388 C CA . GLN A 1 167 ? -21.957 5.577 27.661 1.00 84.00 167 GLN A CA 1
ATOM 1389 C C . GLN A 1 167 ? -23.075 6.112 26.757 1.00 84.00 167 GLN A C 1
ATOM 1391 O O . GLN A 1 167 ? -24.180 6.380 27.236 1.00 84.00 167 GLN A O 1
ATOM 1396 N N . ILE A 1 168 ? -22.829 6.221 25.447 1.00 87.25 168 ILE A N 1
ATOM 1397 C CA . ILE A 1 168 ? -23.848 6.644 24.473 1.00 87.25 168 ILE A CA 1
ATOM 1398 C C . ILE A 1 168 ? -25.009 5.641 24.440 1.00 87.25 168 ILE A C 1
ATOM 1400 O O . ILE A 1 168 ? -26.180 6.035 24.441 1.00 87.25 168 ILE A O 1
ATOM 1404 N N . ALA A 1 169 ? -24.717 4.339 24.447 1.00 87.31 169 ALA A N 1
ATOM 1405 C CA . ALA A 1 169 ? -25.742 3.299 24.488 1.00 87.31 169 ALA A CA 1
ATOM 1406 C C . ALA A 1 169 ? -26.582 3.365 25.779 1.00 87.31 169 ALA A C 1
ATOM 1408 O O . ALA A 1 169 ? -27.814 3.243 25.730 1.00 87.31 169 ALA A O 1
ATOM 1409 N N . ALA A 1 170 ? -25.942 3.621 26.923 1.00 87.44 170 ALA A N 1
ATOM 1410 C CA . ALA A 1 170 ? -26.617 3.790 28.207 1.00 87.44 170 ALA A CA 1
ATOM 1411 C C . ALA A 1 170 ? -27.533 5.026 28.222 1.00 87.44 170 ALA A C 1
ATOM 1413 O O . ALA A 1 170 ? -28.686 4.934 28.655 1.00 87.44 170 ALA A O 1
ATOM 1414 N N . LEU A 1 171 ? -27.068 6.163 27.694 1.00 89.50 171 LEU A N 1
ATOM 1415 C CA . LEU A 1 171 ? -27.867 7.386 27.595 1.00 89.50 171 LEU A CA 1
ATOM 1416 C C . LEU A 1 171 ? -29.087 7.190 26.685 1.00 89.50 171 LEU A C 1
ATOM 1418 O O . LEU A 1 171 ? -30.205 7.523 27.074 1.00 89.50 171 LEU A O 1
ATOM 1422 N N . ASN A 1 172 ? -28.897 6.565 25.520 1.00 90.00 172 ASN A N 1
ATOM 1423 C CA . ASN A 1 172 ? -29.988 6.218 24.607 1.00 90.00 172 ASN A CA 1
ATOM 1424 C C . ASN A 1 172 ? -31.026 5.298 25.260 1.00 90.00 172 ASN A C 1
ATOM 1426 O O . ASN A 1 172 ? -32.226 5.434 25.017 1.00 90.00 172 ASN A O 1
ATOM 1430 N N . THR A 1 173 ? -30.581 4.362 26.100 1.00 90.31 173 THR A N 1
ATOM 1431 C CA . THR A 1 173 ? -31.481 3.478 26.850 1.00 90.31 173 THR A CA 1
ATOM 1432 C C . THR A 1 173 ? -32.316 4.271 27.855 1.00 90.31 173 THR A C 1
ATOM 1434 O O . THR A 1 173 ? -33.534 4.113 27.886 1.00 90.31 173 THR A O 1
ATOM 1437 N N . ARG A 1 174 ? -31.695 5.181 28.619 1.00 88.12 174 ARG A N 1
ATOM 1438 C CA . ARG A 1 174 ? -32.409 6.054 29.567 1.00 88.12 174 ARG A CA 1
ATOM 1439 C C . ARG A 1 174 ? -33.413 6.971 28.874 1.00 88.12 174 ARG A C 1
ATOM 1441 O O . ARG A 1 174 ? -34.547 7.069 29.331 1.00 88.12 174 ARG A O 1
ATOM 1448 N N . LEU A 1 175 ? -33.023 7.582 27.755 1.00 88.44 175 LEU A N 1
ATOM 1449 C CA . LEU A 1 175 ? -33.903 8.433 26.958 1.00 88.44 175 LEU A CA 1
ATOM 1450 C C . LEU A 1 175 ? -35.139 7.664 26.469 1.00 88.44 175 LEU A C 1
ATOM 1452 O O . LEU A 1 175 ? -36.255 8.152 26.602 1.00 88.44 175 LEU A O 1
ATOM 1456 N N . LYS A 1 176 ? -34.964 6.434 25.965 1.00 91.31 176 LYS A N 1
ATOM 1457 C CA . LYS A 1 176 ? -36.090 5.579 25.548 1.00 91.31 176 LYS A CA 1
ATOM 1458 C C . LYS A 1 176 ? -37.043 5.254 26.694 1.00 91.31 176 LYS A C 1
ATOM 1460 O O . LYS A 1 176 ? -38.245 5.203 26.465 1.00 91.31 176 LYS A O 1
ATOM 1465 N N . THR A 1 177 ? -36.526 5.007 27.896 1.00 91.75 177 THR A N 1
ATOM 1466 C CA . THR A 1 177 ? -37.365 4.765 29.078 1.00 91.75 177 THR A CA 1
ATOM 1467 C C . THR A 1 177 ? -38.151 6.015 29.461 1.00 91.75 177 THR A C 1
ATOM 1469 O O . THR A 1 177 ? -39.347 5.911 29.700 1.00 91.75 177 THR A O 1
ATOM 1472 N N . PHE A 1 178 ? -37.509 7.186 29.458 1.00 86.44 178 PHE A N 1
ATOM 1473 C CA . PHE A 1 178 ? -38.161 8.463 29.758 1.00 86.44 178 PHE A CA 1
ATOM 1474 C C . PHE A 1 178 ? -39.257 8.824 28.744 1.00 86.44 178 PHE A C 1
ATOM 1476 O O . PHE A 1 178 ? -40.322 9.270 29.125 1.00 86.44 178 PHE A O 1
ATOM 1483 N N . LEU A 1 179 ? -39.042 8.590 27.448 1.00 91.19 179 LEU A N 1
ATOM 1484 C CA . LEU A 1 179 ? -40.058 8.885 26.425 1.00 91.19 179 LEU A CA 1
ATOM 1485 C C . LEU A 1 179 ? -41.255 7.916 26.429 1.00 91.19 179 LEU A C 1
ATOM 1487 O O . LEU A 1 179 ? -42.207 8.125 25.684 1.00 91.19 179 LEU A O 1
ATOM 1491 N N . ARG A 1 180 ? -41.195 6.820 27.197 1.00 83.88 180 ARG A N 1
ATOM 1492 C CA . ARG A 1 180 ? -42.303 5.860 27.345 1.00 83.88 180 ARG A CA 1
ATOM 1493 C C . ARG A 1 180 ? -43.259 6.208 28.492 1.00 83.88 180 ARG A C 1
ATOM 1495 O O . ARG A 1 180 ? -44.262 5.513 28.628 1.00 83.88 180 ARG A O 1
ATOM 1502 N N . THR A 1 181 ? -42.934 7.210 29.310 1.00 58.28 181 THR A N 1
ATOM 1503 C CA . THR A 1 181 ? -43.801 7.761 30.369 1.00 58.28 181 THR A CA 1
ATOM 1504 C C . THR A 1 181 ? -44.526 8.994 29.873 1.00 58.28 181 THR A C 1
ATOM 1506 O O . THR A 1 181 ? -45.724 9.121 30.194 1.00 58.28 181 THR A O 1
#

Secondary structure (DSSP, 8-state):
--PPPP----PPP-----SSS--------GGG--S------SSS----TT--------PPPPHHHHHHHTTSSSHHHHHHHHHHHHHHHHHSSPPPTTTTP--HHHHHHHHHHHT-PPPTT-GGGG-HHHHHHHHHHHHHHTT---GGGSHHHHHHHHHHHHHHHHHHHHHHHHHHHHTT-

Radius of gyration: 22.7 Å; Cα contacts (8 Å, |Δi|>4): 87; chains: 1; bounding box: 62×37×59 Å

Sequence (181 aa):
MALSPKRSVYGRVHVFLQRSQNLSIKYVPKSELSIYFWIDFRDKPFMPTDMYTPYLPYTPFSTEDVARIMTCRGEHNRLGFAYQLAFVRSLNRFPAQTPLEIEEDILIFSSAQLRIDLQDDWPYGNRQKTVSEHQEAIRNYLSLRPFNTAVAEIEAFLFKEAYQLEQIAALNTRLKTFLRT